Protein AF-A0A7S3E5G4-F1 (afdb_monomer)

Secondary structure (DSSP, 8-state):
-EEGGGSPBT-EEESPEEEE-SS-EEEE-TT-EEEE-TTS-EEEE-HHHHHHT------S----HHHHHHHHHHHHHHHHHHHHHHHHH---HHHHTS-----EEEETTS-EEEE-TTS-GGGGTHHHHHHHHHHHHHHHHT----TT--EEE--GGGT-SSTT--EEEEEEEETTEEEEEE-

Foldseek 3Di:
DAALVPDDAPDKDADQDWYDDPPDIDGQHHPKIWHQHPVGDIDIGCVRVVVVVPPPPPDDPPDDVVVVVVVLVVQQVVQQVVLVVQLVPDPDCCCNPVVAAWKFWAWPVLHTRYTHPSHDPVCNQLRSLLVQLVVVVCVVVVHDDDAPDWDWDQDVVSRHVHNVHIDIKHFDDDPNDGGTIID

Solvent-accessible surface area (backbone atoms only — not comparable to full-atom values): 10319 Å² total; per-residue (Å²): 116,43,56,57,90,77,55,66,65,78,40,83,42,74,34,63,38,41,36,38,51,101,87,52,72,48,79,41,55,70,72,20,36,35,31,36,41,91,87,75,50,75,50,71,47,53,66,54,62,60,54,73,72,60,66,89,68,93,80,70,87,81,76,54,68,64,60,51,51,51,54,51,51,52,47,36,49,52,14,37,51,51,30,54,52,51,33,72,71,41,86,47,59,55,39,47,72,69,26,69,46,60,25,30,35,27,38,63,89,39,49,76,74,26,56,14,86,61,30,35,80,80,34,75,61,26,57,40,24,38,51,51,27,52,50,53,56,30,58,77,70,73,53,77,93,53,86,83,49,75,44,78,48,30,50,44,94,36,28,24,86,37,71,88,48,72,46,58,39,30,59,37,67,55,97,91,38,76,60,22,34,42,57

Radius of gyration: 23.43 Å; Cα contacts (8 Å, |Δi|>4): 296; chains: 1; bounding box: 59×50×51 Å

pLDDT: mean 89.65, std 11.9, range [39.97, 98.0]

Nearest PDB structures (foldseek):
  5m45-assembly2_G  TM=8.630E-01  e=6.864E-06  Xanthobacter autotrophicus Py2
  6yra-assembly2_D  TM=8.526E-01  e=1.935E-04  Pseudomonas jessenii
  5svb-assembly1_D  TM=8.855E-01  e=4.526E-04  Xanthobacter autotrophicus Py2
  5l9w-assembly2_B  TM=8.182E-01  e=4.871E-01  Aromatoleum aromaticum EbN1
  3eht-assembly1_A  TM=4.930E-01  e=2.361E+00  Escherichia coli K-12

InterPro domains:
  IPR003692 Hydantoinase B/oxoprolinase [PF02538] (64-182)
  IPR045079 Oxoprolinase-like [PTHR11365] (1-181)

Organism: NCBI:txid464258

Sequence (183 aa):
VYDRWSLPVDQNLEGPAIICQKDTTTLVPPGCTFRNFANGCIEIDTTALCEEDRSDTASADTFDPVTAAVIRGELENIAIEMGYKLERMAYSSIIRESRDFGTALVSANGDQLAESKQSTPLQSGPIPGYIRGIRKIMEERGEIFEEGDVIMHNDPYGGASHGPDIGFIVPVFYEGNLVGFSG

Structure (mmCIF, N/CA/C/O backbone):
data_AF-A0A7S3E5G4-F1
#
_entry.id   AF-A0A7S3E5G4-F1
#
loop_
_atom_site.group_PDB
_atom_site.id
_atom_site.type_symbol
_atom_site.label_atom_id
_atom_site.label_alt_id
_atom_site.label_comp_id
_atom_site.label_asym_id
_atom_site.label_entity_id
_atom_site.label_seq_id
_atom_site.pdbx_PDB_ins_code
_atom_site.Cartn_x
_atom_site.Cartn_y
_atom_site.Cartn_z
_atom_site.occupancy
_atom_site.B_iso_or_equiv
_atom_site.auth_seq_id
_atom_site.auth_comp_id
_atom_site.auth_asym_id
_atom_site.auth_atom_id
_atom_site.pdbx_PDB_model_num
ATOM 1 N 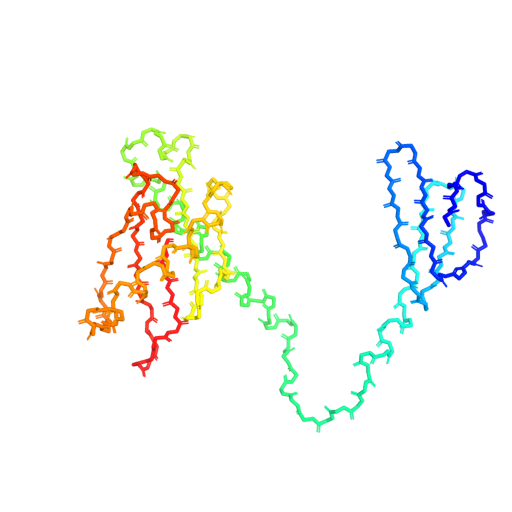N . VAL A 1 1 ? 36.077 -8.204 -12.748 1.00 85.12 1 VAL A N 1
ATOM 2 C CA . VAL A 1 1 ? 35.818 -6.754 -12.588 1.00 85.12 1 VAL A CA 1
ATOM 3 C C . VAL A 1 1 ? 36.637 -6.042 -13.644 1.00 85.12 1 VAL A C 1
ATOM 5 O O . VAL A 1 1 ? 37.834 -6.290 -13.704 1.00 85.12 1 VAL A O 1
ATOM 8 N N . TYR A 1 2 ? 35.999 -5.250 -14.494 1.00 88.19 2 TYR A N 1
ATOM 9 C CA . TYR A 1 2 ? 36.608 -4.564 -15.628 1.00 88.19 2 TYR A CA 1
ATOM 10 C C . TYR A 1 2 ? 36.463 -3.055 -15.445 1.00 88.19 2 TYR A C 1
ATOM 12 O O . TYR A 1 2 ? 35.401 -2.589 -15.034 1.00 88.19 2 TYR A O 1
ATOM 20 N N . ASP A 1 3 ? 37.511 -2.297 -15.768 1.00 89.44 3 ASP A N 1
ATOM 21 C CA . ASP A 1 3 ? 37.368 -0.860 -15.997 1.00 89.44 3 ASP A CA 1
ATOM 22 C C . ASP A 1 3 ? 36.804 -0.649 -17.399 1.00 89.44 3 ASP A C 1
ATOM 24 O O . ASP A 1 3 ? 37.359 -1.165 -18.377 1.00 89.44 3 ASP A O 1
ATOM 28 N N . ARG A 1 4 ? 35.712 0.108 -17.503 1.00 85.00 4 ARG A N 1
ATOM 29 C CA . ARG A 1 4 ? 34.996 0.325 -18.761 1.00 85.00 4 ARG A CA 1
ATOM 30 C C . ARG A 1 4 ? 35.915 0.778 -19.899 1.00 85.00 4 ARG A C 1
ATOM 32 O O . ARG A 1 4 ? 35.746 0.333 -21.030 1.00 85.00 4 ARG A O 1
ATOM 39 N N . TRP A 1 5 ? 36.887 1.638 -19.604 1.00 86.06 5 TRP A N 1
ATOM 40 C CA . TRP A 1 5 ? 37.774 2.240 -20.604 1.00 86.06 5 TRP A CA 1
ATOM 41 C C . TRP A 1 5 ? 38.863 1.296 -21.118 1.00 86.06 5 TRP A C 1
ATOM 43 O O . TRP A 1 5 ? 39.515 1.600 -22.113 1.00 86.06 5 TRP A O 1
ATOM 53 N N . SER A 1 6 ? 39.041 0.146 -20.467 1.00 88.50 6 SER A N 1
ATOM 54 C CA . SER A 1 6 ? 39.964 -0.908 -20.899 1.00 88.50 6 SER A CA 1
ATOM 55 C C . SER A 1 6 ? 39.295 -2.007 -21.730 1.00 88.50 6 SER A C 1
ATOM 57 O O . SER A 1 6 ? 39.984 -2.896 -22.230 1.00 88.50 6 SER A O 1
ATOM 59 N N 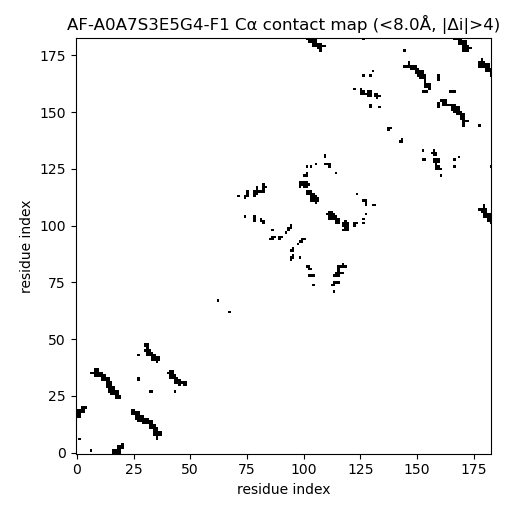. LEU A 1 7 ? 37.965 -1.961 -21.891 1.00 89.56 7 LEU A N 1
ATOM 60 C CA . LEU A 1 7 ? 37.229 -2.958 -22.661 1.00 89.56 7 LEU A CA 1
ATOM 61 C C . LEU A 1 7 ? 37.401 -2.736 -24.170 1.00 89.56 7 LEU A C 1
ATOM 63 O O . LEU A 1 7 ? 37.285 -1.597 -24.636 1.00 89.56 7 LEU A O 1
ATOM 67 N N . PRO A 1 8 ? 37.606 -3.809 -24.955 1.00 90.31 8 PRO A N 1
ATOM 68 C CA . PRO A 1 8 ? 37.607 -3.709 -26.404 1.00 90.31 8 PRO A CA 1
ATOM 69 C C . PRO A 1 8 ? 36.247 -3.218 -26.908 1.00 90.31 8 PRO A C 1
ATOM 71 O O . PRO A 1 8 ? 35.192 -3.573 -26.381 1.00 90.31 8 PRO A O 1
ATOM 74 N N . VAL A 1 9 ? 36.292 -2.377 -27.934 1.00 92.31 9 VAL A N 1
ATOM 75 C CA . VAL A 1 9 ? 35.108 -1.790 -28.561 1.00 92.31 9 VAL A CA 1
ATOM 76 C C . VAL A 1 9 ? 34.590 -2.718 -29.660 1.00 92.31 9 VAL A C 1
ATOM 78 O O . VAL A 1 9 ? 35.381 -3.330 -30.377 1.00 92.31 9 VAL A O 1
ATOM 81 N N . ASP A 1 10 ? 33.266 -2.818 -29.771 1.00 88.88 10 ASP A N 1
ATOM 82 C CA . ASP A 1 10 ? 32.520 -3.599 -30.764 1.00 88.88 10 ASP A CA 1
ATOM 83 C C . ASP A 1 10 ? 32.820 -5.110 -30.751 1.00 88.88 10 ASP A C 1
ATOM 85 O O . ASP A 1 10 ? 32.584 -5.816 -31.732 1.00 88.88 10 ASP A O 1
ATOM 89 N N . GLN A 1 11 ? 33.296 -5.625 -29.614 1.00 89.75 11 GLN A N 1
ATOM 90 C CA . GLN A 1 11 ? 33.490 -7.054 -29.372 1.00 89.75 11 GLN A CA 1
ATOM 91 C C . GLN A 1 11 ? 32.451 -7.584 -28.385 1.00 89.75 11 GLN A C 1
ATOM 93 O O . GLN A 1 11 ? 32.167 -6.939 -27.375 1.00 89.75 11 GLN A O 1
ATOM 98 N N . ASN A 1 12 ? 31.920 -8.774 -28.672 1.00 90.19 12 ASN A N 1
ATOM 99 C CA . ASN A 1 12 ? 31.091 -9.512 -27.724 1.00 90.19 12 ASN A CA 1
ATOM 100 C C . ASN A 1 12 ? 31.984 -10.196 -26.689 1.00 90.19 12 ASN A C 1
ATOM 102 O O . ASN A 1 12 ? 32.919 -10.917 -27.040 1.00 90.19 12 ASN A O 1
ATOM 106 N N . LEU A 1 13 ? 31.672 -9.967 -25.420 1.00 90.75 13 LEU A N 1
ATOM 107 C CA . LEU A 1 13 ? 32.354 -10.526 -24.262 1.00 90.75 13 LEU A CA 1
ATOM 108 C C . LEU A 1 13 ? 31.355 -11.323 -23.422 1.00 90.75 13 LEU A C 1
ATOM 110 O O . LEU A 1 13 ? 30.183 -10.962 -23.332 1.00 90.75 13 LEU A O 1
ATOM 114 N N . GLU A 1 14 ? 31.816 -12.400 -22.797 1.00 91.69 14 GLU A N 1
ATOM 115 C CA . GLU A 1 14 ? 30.975 -13.245 -21.948 1.00 91.69 14 GLU A CA 1
ATOM 116 C C . GLU A 1 14 ? 30.951 -12.735 -20.501 1.00 91.69 14 GLU A C 1
ATOM 118 O O . GLU A 1 14 ? 31.970 -12.309 -19.947 1.00 91.69 14 GLU A O 1
ATOM 123 N N . GLY A 1 15 ? 29.770 -12.777 -19.883 1.00 88.62 15 GLY A N 1
ATOM 124 C CA . GLY A 1 15 ? 29.612 -12.667 -18.439 1.00 88.62 15 GLY A CA 1
ATOM 125 C C . GLY A 1 15 ? 30.063 -13.950 -17.720 1.00 88.62 15 GLY A C 1
ATOM 126 O O . GLY A 1 15 ? 30.259 -14.987 -18.350 1.00 88.62 15 GLY A O 1
ATOM 127 N N . PRO A 1 16 ? 30.204 -13.932 -16.385 1.00 91.69 16 PRO A N 1
ATOM 128 C CA . PRO A 1 16 ? 29.854 -12.837 -15.490 1.00 91.69 16 PRO A CA 1
ATOM 129 C C . PRO A 1 16 ? 30.903 -11.720 -15.462 1.00 91.69 16 PRO A C 1
ATOM 131 O O . PRO A 1 16 ? 32.105 -11.964 -15.346 1.00 91.69 16 PRO A O 1
ATOM 134 N N . ALA A 1 17 ? 30.444 -10.470 -15.483 1.00 91.69 17 ALA A N 1
ATOM 135 C CA . ALA A 1 17 ? 31.318 -9.303 -15.442 1.00 91.69 17 ALA A CA 1
ATOM 136 C C . ALA A 1 17 ? 30.743 -8.196 -14.553 1.00 91.69 17 ALA A C 1
ATOM 138 O O . ALA A 1 17 ? 29.556 -7.906 -14.573 1.00 91.69 17 ALA A O 1
ATOM 139 N N . ILE A 1 18 ? 31.611 -7.537 -13.787 1.00 92.81 18 ILE A N 1
ATOM 140 C CA . ILE A 1 18 ? 31.300 -6.266 -13.122 1.00 92.81 18 ILE A CA 1
ATOM 141 C C . ILE A 1 18 ? 32.085 -5.203 -13.873 1.00 92.81 18 ILE A C 1
ATOM 143 O O . ILE A 1 18 ? 33.315 -5.270 -13.877 1.00 92.81 18 ILE A O 1
ATOM 147 N N . ILE A 1 19 ? 31.395 -4.276 -14.524 1.00 93.12 19 ILE A N 1
ATOM 148 C CA . ILE A 1 19 ? 31.982 -3.211 -15.334 1.00 93.12 19 ILE A CA 1
ATOM 149 C C . ILE A 1 19 ? 31.852 -1.913 -14.550 1.00 93.12 19 ILE A C 1
ATOM 151 O O . ILE A 1 19 ? 30.750 -1.403 -14.354 1.00 93.12 19 ILE A O 1
ATOM 155 N N . CYS A 1 20 ? 32.977 -1.382 -14.093 1.00 91.50 20 CYS A N 1
ATOM 156 C CA . CYS A 1 20 ? 33.015 -0.147 -13.329 1.00 91.50 20 CYS A CA 1
ATOM 157 C C . CYS A 1 20 ? 33.353 1.029 -14.247 1.00 91.50 20 CYS A C 1
ATOM 159 O O . CYS A 1 20 ? 34.246 0.944 -15.090 1.00 91.50 20 CYS A O 1
ATOM 161 N N . GLN A 1 21 ? 32.663 2.144 -14.044 1.00 88.00 21 GLN A N 1
ATOM 162 C CA . GLN A 1 21 ? 33.047 3.462 -14.536 1.00 88.00 21 GLN A CA 1
ATOM 163 C C . GLN A 1 21 ? 32.925 4.477 -13.395 1.00 88.00 21 GLN A C 1
ATOM 165 O O . GLN A 1 21 ? 32.457 4.156 -12.304 1.00 88.00 21 GLN A O 1
ATOM 170 N N . LYS A 1 22 ? 33.407 5.700 -13.618 1.00 84.56 22 LYS A N 1
ATOM 171 C CA . LYS A 1 22 ? 33.571 6.706 -12.558 1.00 84.56 22 LYS A CA 1
ATOM 172 C C . LYS A 1 22 ? 32.269 7.025 -11.803 1.00 84.56 22 LYS A C 1
ATOM 174 O O . LYS A 1 22 ? 32.331 7.394 -10.635 1.00 84.56 22 LYS A O 1
ATOM 179 N N . ASP A 1 23 ? 31.127 6.905 -12.466 1.00 87.44 23 ASP A N 1
ATOM 180 C CA . ASP A 1 23 ? 29.800 7.313 -12.000 1.00 87.44 23 ASP A CA 1
ATOM 181 C C . ASP A 1 23 ? 28.772 6.172 -11.929 1.00 87.44 23 ASP A C 1
ATOM 183 O O . ASP A 1 23 ? 27.676 6.376 -11.412 1.00 87.44 23 ASP A O 1
ATOM 187 N N . THR A 1 24 ? 29.093 4.966 -12.405 1.00 85.56 24 THR A N 1
ATOM 188 C CA . THR A 1 24 ? 28.175 3.823 -12.329 1.00 85.56 24 THR A CA 1
ATOM 189 C C . THR A 1 24 ? 28.904 2.482 -12.406 1.00 85.56 24 THR A C 1
ATOM 191 O O . THR A 1 24 ? 30.062 2.389 -12.812 1.00 85.56 24 THR A O 1
ATOM 194 N N . THR A 1 25 ? 28.226 1.422 -11.980 1.00 90.31 25 THR A N 1
ATOM 195 C CA . THR A 1 25 ? 28.702 0.041 -12.052 1.00 90.31 25 THR A CA 1
ATOM 196 C C . THR A 1 25 ? 27.620 -0.813 -12.696 1.00 90.31 25 THR A C 1
ATOM 198 O O . THR A 1 25 ? 26.486 -0.838 -12.227 1.00 90.31 25 THR A O 1
ATOM 201 N N . THR A 1 26 ? 27.972 -1.518 -13.765 1.00 90.25 26 THR A N 1
ATOM 202 C CA . THR A 1 26 ? 27.067 -2.404 -14.501 1.00 90.25 26 THR A CA 1
ATOM 203 C C . THR A 1 26 ? 27.433 -3.854 -14.211 1.00 90.25 26 THR A C 1
ATOM 205 O O . THR A 1 26 ? 28.584 -4.255 -14.387 1.00 90.25 26 THR A O 1
ATOM 208 N N . LEU A 1 27 ? 26.458 -4.643 -13.763 1.00 91.19 27 LEU A N 1
ATOM 209 C CA . LEU A 1 27 ? 26.605 -6.079 -13.548 1.00 91.19 27 LEU A CA 1
ATOM 210 C C . LEU A 1 27 ? 26.078 -6.834 -14.773 1.00 91.19 27 LEU A C 1
ATOM 212 O O . LEU A 1 27 ? 24.934 -6.640 -15.171 1.00 91.19 27 LEU A O 1
ATOM 216 N N . VAL A 1 28 ? 26.905 -7.713 -15.329 1.00 91.31 28 VAL A N 1
ATOM 217 C CA . VAL A 1 28 ? 26.533 -8.692 -16.351 1.00 91.31 28 VAL A CA 1
ATOM 218 C C . VAL A 1 28 ? 26.459 -10.061 -15.670 1.00 91.31 28 VAL A C 1
ATOM 220 O O . VAL A 1 28 ? 27.495 -10.545 -15.196 1.00 91.31 28 VAL A O 1
ATOM 223 N N . PRO A 1 29 ? 25.268 -10.675 -15.573 1.00 87.38 29 PRO A N 1
ATOM 224 C CA . PRO A 1 29 ? 25.097 -11.995 -14.970 1.00 87.38 29 PRO A CA 1
ATOM 225 C C . PRO A 1 29 ? 25.863 -13.105 -15.718 1.00 87.38 29 PRO A C 1
ATOM 227 O O . PRO A 1 29 ? 26.212 -12.931 -16.890 1.00 87.38 29 PRO A O 1
ATOM 230 N N . PRO A 1 30 ? 26.125 -14.261 -15.076 1.00 86.50 30 PRO A N 1
ATOM 231 C CA . PRO A 1 30 ? 26.585 -15.460 -15.776 1.00 86.50 30 PRO A CA 1
ATOM 232 C C . PRO A 1 30 ? 25.633 -15.837 -16.921 1.00 86.50 30 PRO A C 1
ATOM 234 O O . PRO A 1 30 ? 24.429 -15.624 -16.815 1.00 86.50 30 PRO A O 1
ATOM 237 N N . GLY A 1 31 ? 26.169 -16.370 -18.020 1.00 85.81 31 GLY A N 1
ATOM 238 C CA . GLY A 1 31 ? 25.377 -16.784 -19.187 1.00 85.81 31 GLY A CA 1
ATOM 239 C C . GLY A 1 31 ? 24.967 -15.647 -20.133 1.00 85.81 31 GLY A C 1
ATOM 240 O O . GLY A 1 31 ? 24.643 -15.911 -21.283 1.00 85.81 31 GLY A O 1
ATOM 241 N N . CYS A 1 32 ? 25.038 -14.383 -19.708 1.00 90.19 32 CYS A N 1
ATOM 242 C CA . CYS A 1 32 ? 24.813 -13.236 -20.592 1.00 90.19 32 CYS A CA 1
ATOM 243 C C . CYS A 1 32 ? 26.068 -12.890 -21.399 1.00 90.19 32 CYS A C 1
ATOM 245 O O . CYS A 1 32 ? 27.191 -13.118 -20.945 1.00 90.19 32 CYS A O 1
ATOM 247 N N . THR A 1 33 ? 25.887 -12.240 -22.549 1.00 92.69 33 THR A N 1
ATOM 248 C CA . THR A 1 33 ? 26.992 -11.578 -23.261 1.00 92.69 33 THR A CA 1
ATOM 249 C C . THR A 1 33 ? 26.811 -10.068 -23.236 1.00 92.69 33 THR A C 1
ATOM 251 O O . THR A 1 33 ? 25.714 -9.563 -23.005 1.00 92.69 33 THR A O 1
ATOM 254 N N . PHE A 1 34 ? 27.891 -9.318 -23.413 1.00 92.94 34 PHE A N 1
ATOM 255 C CA . PHE A 1 34 ? 27.844 -7.863 -23.442 1.00 92.94 34 PHE A CA 1
ATOM 256 C C . PHE A 1 34 ? 28.798 -7.291 -24.484 1.00 92.94 34 PHE A C 1
ATOM 258 O O . PHE A 1 34 ? 29.839 -7.877 -24.788 1.00 92.94 34 PHE A O 1
ATOM 265 N N . ARG A 1 35 ? 28.453 -6.116 -25.009 1.00 93.94 35 ARG A N 1
AT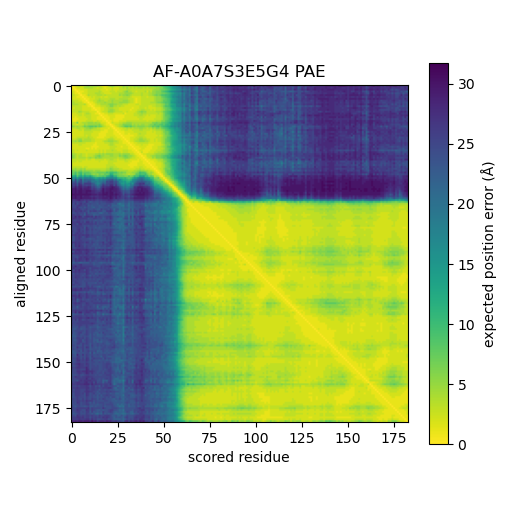OM 266 C CA . ARG A 1 35 ? 29.238 -5.388 -26.007 1.00 93.94 35 ARG A CA 1
ATOM 267 C C . ARG A 1 35 ? 29.390 -3.930 -25.612 1.00 93.94 35 ARG A C 1
ATOM 269 O O . ARG A 1 35 ? 28.406 -3.239 -25.352 1.00 93.94 35 ARG A O 1
ATOM 276 N N . ASN A 1 36 ? 30.634 -3.460 -25.583 1.00 92.12 36 ASN A N 1
ATOM 277 C CA . ASN A 1 36 ? 30.958 -2.051 -25.382 1.00 92.12 36 ASN A CA 1
ATOM 278 C C . ASN A 1 36 ? 31.060 -1.349 -26.740 1.00 92.12 36 ASN A C 1
ATOM 280 O O . ASN A 1 36 ? 31.806 -1.800 -27.604 1.00 92.12 36 ASN A O 1
ATOM 284 N N . PHE A 1 37 ? 30.359 -0.236 -26.916 1.00 89.88 37 PHE A N 1
ATOM 285 C CA . PHE A 1 37 ? 30.368 0.531 -28.161 1.00 89.88 37 PHE A CA 1
ATOM 286 C C . PHE A 1 37 ? 31.188 1.816 -28.047 1.00 89.88 37 PHE A C 1
ATOM 288 O O . PHE A 1 37 ? 31.266 2.439 -26.985 1.00 89.88 37 PHE A O 1
ATOM 295 N N . ALA A 1 38 ? 31.721 2.281 -29.181 1.00 85.88 38 ALA A N 1
ATOM 296 C CA . ALA A 1 38 ? 32.495 3.525 -29.273 1.00 85.88 38 ALA A CA 1
ATOM 297 C C . ALA A 1 38 ? 31.705 4.771 -28.828 1.00 85.88 38 ALA A C 1
ATOM 299 O O . ALA A 1 38 ? 32.288 5.759 -28.388 1.00 85.88 38 ALA A O 1
ATOM 300 N N . ASN A 1 39 ? 30.376 4.727 -28.944 1.00 86.56 39 ASN A N 1
ATOM 301 C CA . ASN A 1 39 ? 29.469 5.812 -28.569 1.00 86.56 39 ASN A CA 1
ATOM 302 C C . ASN A 1 39 ? 29.206 5.902 -27.053 1.00 86.56 39 ASN A C 1
ATOM 304 O O . ASN A 1 39 ? 28.433 6.757 -26.625 1.00 86.56 39 ASN A O 1
ATOM 308 N N . GLY A 1 40 ? 29.811 5.031 -26.241 1.00 80.38 40 GLY A N 1
ATOM 309 C CA . GLY A 1 40 ? 29.581 5.020 -24.801 1.00 80.38 40 GLY A CA 1
ATOM 310 C C . GLY A 1 40 ? 28.295 4.302 -24.382 1.00 80.38 40 GLY A C 1
ATOM 311 O O . GLY A 1 40 ? 27.839 4.493 -23.252 1.00 80.38 40 GLY A O 1
ATOM 312 N N . CYS A 1 41 ? 27.743 3.417 -25.214 1.00 87.88 41 CYS A N 1
ATOM 313 C CA . CYS A 1 41 ? 26.717 2.451 -24.814 1.00 87.88 41 CYS A CA 1
ATOM 314 C C . CYS A 1 41 ? 27.339 1.095 -24.437 1.00 87.88 41 CYS A C 1
ATOM 316 O O . CYS A 1 41 ? 28.388 0.712 -24.954 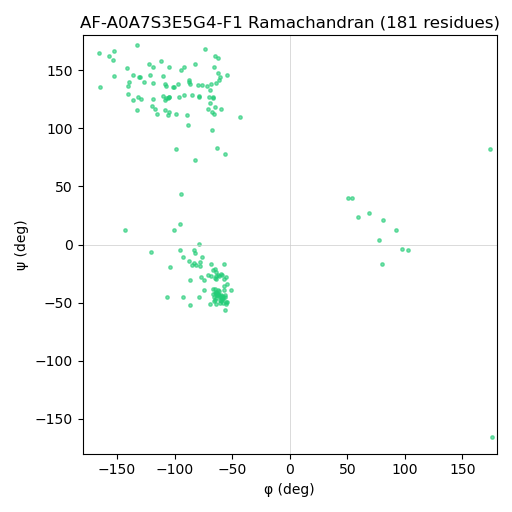1.00 87.88 41 CYS A O 1
ATOM 318 N N . ILE A 1 42 ? 26.682 0.373 -23.529 1.00 89.94 42 ILE A N 1
ATOM 319 C CA . ILE A 1 42 ? 26.906 -1.059 -23.302 1.00 89.94 42 ILE A CA 1
ATOM 320 C C . ILE A 1 42 ? 25.579 -1.746 -23.609 1.00 89.94 42 ILE A C 1
ATOM 322 O O . ILE A 1 42 ? 24.553 -1.364 -23.052 1.00 89.94 42 ILE A O 1
ATOM 326 N N . GLU A 1 43 ? 25.604 -2.727 -24.499 1.00 92.06 43 GLU A N 1
ATOM 327 C CA . GLU A 1 43 ? 24.476 -3.623 -24.757 1.00 92.06 43 GLU A CA 1
ATOM 328 C C . GLU A 1 43 ? 24.738 -4.940 -24.041 1.00 92.06 43 GLU A C 1
ATOM 330 O O . GLU A 1 43 ? 25.863 -5.440 -24.061 1.00 92.06 43 GLU A O 1
ATOM 335 N N . ILE A 1 44 ? 23.716 -5.468 -23.378 1.00 92.50 44 ILE A N 1
ATOM 336 C CA . ILE A 1 44 ? 23.773 -6.741 -22.667 1.00 92.50 44 ILE A CA 1
ATOM 337 C C . ILE A 1 44 ? 22.723 -7.639 -23.303 1.00 92.50 44 ILE A C 1
ATOM 339 O O . ILE A 1 44 ? 21.539 -7.307 -23.293 1.00 92.50 44 ILE A O 1
ATOM 343 N N . ASP A 1 45 ? 23.168 -8.758 -23.856 1.00 89.06 45 ASP A N 1
ATOM 344 C CA . ASP A 1 45 ? 22.303 -9.808 -24.364 1.00 89.06 45 ASP A CA 1
ATOM 345 C C . ASP A 1 45 ? 22.006 -10.794 -23.230 1.00 89.06 45 ASP A C 1
ATOM 347 O O . ASP A 1 45 ? 22.887 -11.516 -22.749 1.00 89.06 45 ASP A O 1
ATOM 351 N N . THR A 1 46 ? 20.749 -10.787 -22.793 1.00 86.44 46 THR A N 1
ATOM 352 C CA . THR A 1 46 ? 20.229 -11.637 -21.720 1.00 86.44 46 THR A CA 1
ATOM 353 C C . THR A 1 46 ? 19.455 -12.842 -22.249 1.00 86.44 46 THR A C 1
ATOM 355 O O . THR A 1 46 ? 18.766 -13.496 -21.470 1.00 86.44 46 THR A O 1
ATOM 358 N N . THR A 1 47 ? 19.529 -13.153 -23.547 1.00 81.50 47 THR A N 1
ATOM 359 C CA . THR A 1 47 ? 18.711 -14.213 -24.168 1.00 81.50 47 THR A CA 1
ATOM 360 C C . THR A 1 47 ? 18.919 -15.574 -23.498 1.00 81.50 47 THR A C 1
ATOM 362 O O . THR A 1 47 ? 17.954 -16.303 -23.300 1.00 81.50 47 THR A O 1
ATOM 365 N N . ALA A 1 48 ? 20.139 -15.879 -23.045 1.00 73.12 48 ALA A N 1
ATOM 366 C CA . ALA A 1 48 ? 20.439 -17.113 -22.316 1.00 73.12 48 ALA A CA 1
ATOM 367 C C . ALA A 1 48 ? 19.736 -17.217 -20.946 1.00 73.12 48 ALA A C 1
ATOM 369 O O . ALA A 1 48 ? 19.404 -18.317 -20.517 1.00 73.12 48 ALA A O 1
ATOM 370 N N . LEU A 1 49 ? 19.445 -16.091 -20.276 1.00 69.56 49 LEU A N 1
ATOM 371 C CA . LEU A 1 49 ? 18.637 -16.099 -19.046 1.00 69.56 49 LEU A CA 1
ATOM 372 C C . LEU A 1 49 ? 17.165 -16.408 -19.337 1.00 69.56 49 LEU A C 1
ATOM 374 O O . LEU A 1 49 ? 16.466 -16.943 -18.486 1.00 69.56 49 LEU A O 1
ATOM 378 N N . CYS A 1 50 ? 16.694 -16.098 -20.546 1.00 62.19 50 CYS A N 1
ATOM 379 C CA . CYS A 1 50 ? 15.332 -16.412 -20.968 1.00 62.19 50 CYS A CA 1
ATOM 380 C C . CYS A 1 50 ? 15.152 -17.892 -21.353 1.00 62.19 50 CYS A C 1
ATOM 382 O O . CYS A 1 50 ? 14.014 -18.341 -21.488 1.00 62.19 50 CYS A O 1
ATOM 384 N N . GLU A 1 51 ? 16.239 -18.642 -21.566 1.00 55.81 51 GLU A N 1
ATOM 385 C CA . GLU A 1 51 ? 16.187 -20.071 -21.905 1.00 55.81 51 GLU A CA 1
ATOM 386 C C . GLU A 1 51 ? 16.136 -20.971 -20.661 1.00 55.81 51 GLU A C 1
ATOM 388 O O . GLU A 1 51 ? 15.466 -22.002 -20.704 1.00 55.81 51 GLU A O 1
ATOM 393 N N . GLU A 1 52 ? 16.738 -20.570 -19.533 1.00 52.28 52 GLU A N 1
ATOM 394 C CA . GLU A 1 52 ? 16.638 -21.322 -18.265 1.00 52.28 52 GLU A CA 1
ATOM 395 C C . GLU A 1 52 ? 15.221 -21.287 -17.656 1.00 52.28 52 GLU A C 1
ATOM 397 O O . GLU A 1 52 ? 14.810 -22.258 -17.022 1.00 52.28 52 GLU A O 1
ATOM 402 N N . ASP A 1 53 ? 14.432 -20.241 -17.930 1.00 47.62 53 ASP A N 1
ATOM 403 C CA . ASP A 1 53 ? 13.018 -20.141 -17.520 1.00 47.62 53 ASP A CA 1
ATOM 404 C C . ASP A 1 53 ? 12.045 -20.863 -18.476 1.00 47.62 53 ASP A C 1
ATOM 406 O O . ASP A 1 53 ? 10.849 -20.970 -18.200 1.00 47.62 53 ASP A O 1
ATOM 410 N N . ARG A 1 54 ? 12.531 -21.409 -19.601 1.00 47.00 54 ARG A N 1
ATOM 411 C CA . ARG A 1 54 ? 11.734 -22.233 -20.529 1.00 47.00 54 ARG A CA 1
ATOM 412 C C . ARG A 1 54 ? 11.868 -23.725 -20.236 1.00 47.00 54 ARG A C 1
ATOM 414 O O . ARG A 1 54 ? 11.960 -24.544 -21.151 1.00 47.00 54 ARG A O 1
ATOM 421 N N . SER A 1 55 ? 11.817 -24.112 -18.962 1.00 42.47 55 SER A N 1
ATOM 422 C CA . SER A 1 55 ? 11.389 -25.476 -18.660 1.00 42.47 55 SER A CA 1
ATOM 423 C C . SER A 1 55 ? 9.922 -25.5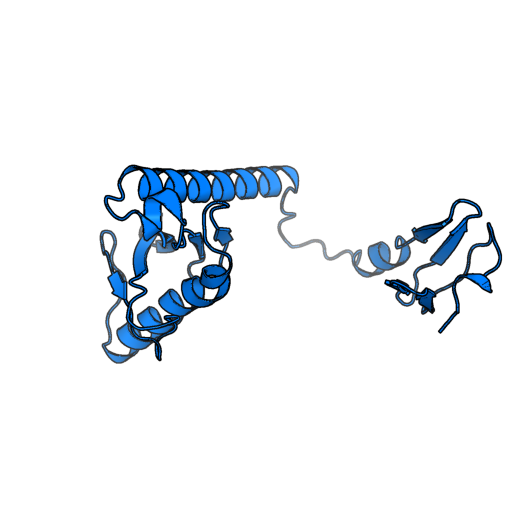96 -19.072 1.00 42.47 55 SER A C 1
ATOM 425 O O . SER A 1 55 ? 9.059 -24.962 -18.469 1.00 42.47 55 SER A O 1
ATOM 427 N N . ASP A 1 56 ? 9.659 -26.387 -20.109 1.00 45.16 56 ASP A N 1
ATOM 428 C CA . ASP A 1 56 ? 8.337 -26.861 -20.518 1.00 45.16 56 ASP A CA 1
ATOM 429 C C . ASP A 1 56 ? 7.635 -27.598 -19.358 1.00 45.16 56 ASP A C 1
ATOM 431 O O . ASP A 1 56 ? 7.565 -28.828 -19.306 1.00 45.16 56 ASP A O 1
ATOM 435 N N . THR A 1 57 ? 7.085 -26.849 -18.406 1.00 39.97 57 THR A N 1
ATOM 436 C CA . THR A 1 57 ? 6.055 -27.309 -17.477 1.00 39.97 57 THR A CA 1
ATOM 437 C C . THR A 1 57 ? 4.713 -26.827 -18.004 1.00 39.97 57 THR A C 1
ATOM 439 O O . THR A 1 57 ? 4.144 -25.819 -17.593 1.00 39.97 57 THR A O 1
ATOM 442 N N . ALA A 1 58 ? 4.180 -27.586 -18.956 1.00 47.91 58 ALA A N 1
ATOM 443 C CA . ALA A 1 58 ? 2.781 -27.508 -19.335 1.00 47.91 58 ALA A CA 1
ATOM 444 C C . ALA A 1 58 ? 1.890 -27.924 -18.146 1.00 47.91 58 ALA A C 1
ATOM 446 O O . ALA A 1 58 ? 1.497 -29.083 -18.058 1.00 47.91 58 ALA A O 1
ATOM 447 N N . SER A 1 59 ? 1.609 -26.986 -17.231 1.00 48.34 59 SER A N 1
ATOM 448 C CA . SER A 1 59 ? 0.389 -26.886 -16.407 1.00 48.34 59 SER A CA 1
ATOM 449 C C . SER A 1 59 ? 0.501 -25.748 -15.373 1.00 48.34 59 SER A C 1
ATOM 451 O O . SER A 1 59 ? 0.805 -25.999 -14.208 1.00 48.34 59 SER A O 1
ATOM 453 N N . ALA A 1 60 ? 0.240 -24.505 -15.779 1.00 49.34 60 ALA A N 1
ATOM 454 C CA . ALA A 1 60 ? -0.198 -23.407 -14.907 1.00 49.34 60 ALA A CA 1
ATOM 455 C C . ALA A 1 60 ? -0.749 -22.287 -15.802 1.00 49.34 60 ALA A C 1
ATOM 457 O O . ALA A 1 60 ? -0.150 -21.999 -16.836 1.00 49.34 60 ALA A O 1
ATOM 458 N N . ASP A 1 61 ? -1.896 -21.708 -15.445 1.00 56.44 61 ASP A N 1
ATOM 459 C CA . ASP A 1 61 ? -2.570 -20.637 -16.185 1.00 56.44 61 ASP A CA 1
ATOM 460 C C . ASP A 1 61 ? -1.587 -19.561 -16.668 1.00 56.44 61 ASP A C 1
ATOM 462 O O . ASP A 1 61 ? -1.034 -18.788 -15.883 1.00 56.44 61 ASP A O 1
ATOM 466 N N . THR A 1 62 ? -1.356 -19.508 -17.979 1.00 57.38 62 THR A N 1
ATOM 467 C CA . THR A 1 62 ? -0.539 -18.470 -18.604 1.00 57.38 62 THR A CA 1
ATOM 468 C C . THR A 1 62 ? -1.279 -17.146 -18.479 1.00 57.38 62 THR A C 1
ATOM 470 O O . THR A 1 62 ? -2.209 -16.869 -19.237 1.00 57.38 62 THR A O 1
ATOM 473 N N . PHE A 1 63 ? -0.891 -16.352 -17.487 1.00 69.25 63 PHE A N 1
ATOM 474 C CA . PHE A 1 63 ? -1.430 -15.024 -17.234 1.00 69.25 63 PHE A CA 1
ATOM 475 C C . PHE A 1 63 ? -1.181 -14.136 -18.465 1.00 69.25 63 PHE A C 1
ATOM 477 O O . PHE A 1 63 ? -0.032 -13.909 -18.845 1.00 69.25 63 PHE A O 1
ATOM 484 N N . ASP A 1 64 ? -2.246 -13.669 -19.125 1.00 88.81 64 ASP A N 1
ATOM 485 C CA . ASP A 1 64 ? -2.126 -12.829 -20.321 1.00 88.81 64 ASP A CA 1
ATOM 486 C C . ASP A 1 64 ? -1.465 -11.484 -19.955 1.00 88.81 64 ASP A C 1
ATOM 488 O O . ASP A 1 64 ? -2.032 -10.722 -19.162 1.00 88.81 64 ASP A O 1
ATOM 492 N N . PRO A 1 65 ? -0.284 -11.151 -20.514 1.00 89.56 65 PRO A N 1
ATOM 493 C CA . PRO A 1 65 ? 0.431 -9.925 -20.169 1.00 89.56 65 PRO A CA 1
ATOM 494 C C . PRO A 1 65 ? -0.358 -8.660 -20.521 1.00 89.56 65 PRO A C 1
ATOM 496 O O . PRO A 1 65 ? -0.175 -7.628 -19.870 1.00 89.56 65 PRO A O 1
ATOM 499 N N . VAL A 1 66 ? -1.253 -8.722 -21.515 1.00 92.31 66 VAL A N 1
ATOM 500 C CA . VAL A 1 66 ? -2.135 -7.598 -21.854 1.00 92.31 66 VAL A CA 1
ATOM 501 C C . VAL A 1 66 ? -3.158 -7.392 -20.741 1.00 92.31 66 VAL A C 1
ATOM 503 O O . VAL A 1 66 ? -3.258 -6.290 -20.202 1.00 92.31 66 VAL A O 1
ATOM 506 N N . THR A 1 67 ? -3.856 -8.452 -20.333 1.00 91.31 67 THR A N 1
ATOM 507 C CA . THR A 1 67 ? -4.791 -8.424 -19.199 1.00 91.31 67 THR A CA 1
ATOM 508 C C . THR A 1 67 ? -4.108 -7.950 -17.914 1.00 91.31 67 THR A C 1
ATOM 510 O O . THR A 1 67 ? -4.645 -7.087 -17.220 1.00 91.31 67 THR A O 1
ATOM 513 N N . ALA A 1 68 ? -2.895 -8.425 -17.622 1.00 91.38 68 ALA A N 1
ATOM 514 C CA . ALA A 1 68 ? -2.121 -7.980 -16.463 1.00 91.38 68 ALA A CA 1
ATOM 515 C C . ALA A 1 68 ? -1.835 -6.472 -16.495 1.00 91.38 68 ALA A C 1
ATOM 517 O O . ALA A 1 68 ? -1.971 -5.782 -15.484 1.00 91.38 68 ALA A O 1
ATOM 518 N N . ALA A 1 69 ? -1.452 -5.945 -17.661 1.00 93.50 69 ALA A N 1
ATOM 519 C CA . ALA A 1 69 ? -1.187 -4.523 -17.832 1.00 93.50 69 ALA A CA 1
ATOM 520 C C . ALA A 1 69 ? -2.455 -3.672 -17.674 1.00 93.50 69 ALA A C 1
ATOM 522 O O . ALA A 1 69 ? -2.380 -2.600 -17.072 1.00 93.50 69 ALA A O 1
ATOM 523 N N . VAL A 1 70 ? -3.602 -4.155 -18.164 1.00 95.88 70 VAL A N 1
ATOM 524 C CA . VAL A 1 70 ? -4.904 -3.496 -17.980 1.00 95.88 70 VAL A CA 1
ATOM 525 C C . VAL A 1 70 ? -5.277 -3.463 -16.500 1.00 95.88 70 VAL A C 1
ATOM 527 O O . VAL A 1 70 ? -5.521 -2.385 -15.971 1.00 95.88 70 VAL A O 1
ATOM 530 N N . ILE A 1 71 ? -5.233 -4.605 -15.804 1.00 95.19 71 ILE A N 1
ATOM 531 C CA . ILE A 1 71 ? -5.548 -4.682 -14.367 1.00 95.19 71 ILE A CA 1
ATOM 532 C C . ILE A 1 71 ? -4.632 -3.758 -13.561 1.00 95.19 71 ILE A C 1
ATOM 534 O O . ILE A 1 71 ? -5.111 -3.006 -12.714 1.00 95.19 71 ILE A O 1
ATOM 538 N N . ARG A 1 72 ? -3.324 -3.762 -13.846 1.00 94.62 72 ARG A N 1
ATOM 539 C CA . ARG A 1 72 ? -2.375 -2.863 -13.180 1.00 94.62 72 ARG A CA 1
ATOM 540 C C . ARG A 1 72 ? -2.750 -1.395 -13.394 1.00 94.62 72 ARG A C 1
ATOM 542 O O . ARG A 1 72 ? -2.779 -0.636 -12.432 1.00 94.62 72 ARG A O 1
ATOM 549 N N . GLY A 1 73 ? -3.063 -1.009 -14.631 1.00 96.19 73 GLY A N 1
ATOM 550 C CA . GLY A 1 73 ? -3.476 0.355 -14.961 1.00 96.19 73 GLY A CA 1
ATOM 551 C C . GLY A 1 73 ? -4.756 0.783 -14.241 1.00 96.19 73 GLY A C 1
ATOM 552 O O . GLY A 1 73 ? -4.826 1.903 -13.741 1.00 96.19 73 GLY A O 1
ATOM 553 N N . GLU A 1 74 ? -5.741 -0.109 -14.128 1.00 97.00 74 GLU A N 1
ATOM 554 C CA . GLU A 1 74 ? -6.977 0.161 -13.385 1.00 97.00 74 GLU A CA 1
ATOM 555 C C . GLU A 1 74 ? -6.718 0.335 -11.880 1.00 97.00 74 GLU A C 1
ATOM 557 O O . GLU A 1 74 ? -7.187 1.306 -11.290 1.00 97.00 74 GLU A O 1
ATOM 562 N N . LEU A 1 75 ? -5.913 -0.534 -11.258 1.00 97.25 75 LEU A N 1
ATOM 563 C CA . LEU A 1 75 ? -5.548 -0.403 -9.839 1.00 97.25 75 LEU A CA 1
ATOM 564 C C . LEU A 1 75 ? -4.780 0.900 -9.560 1.00 97.25 75 LEU A C 1
ATOM 566 O O . LEU A 1 75 ? -5.072 1.596 -8.586 1.00 97.25 75 LEU A O 1
ATOM 570 N N . GLU A 1 76 ? -3.832 1.259 -10.432 1.00 97.00 76 GLU A N 1
ATOM 571 C CA . GLU A 1 76 ? -3.111 2.536 -10.364 1.00 97.00 76 GLU A CA 1
ATOM 572 C C . GLU A 1 76 ? -4.075 3.730 -10.485 1.00 97.00 76 GLU A C 1
ATOM 574 O O . GLU A 1 76 ? -3.976 4.688 -9.714 1.00 97.00 76 GLU A O 1
ATOM 579 N N . ASN A 1 77 ? -5.034 3.676 -11.414 1.00 97.56 77 ASN A N 1
ATOM 580 C CA . ASN A 1 77 ? -6.024 4.738 -11.605 1.00 97.56 77 ASN A CA 1
ATOM 581 C C . ASN A 1 77 ? -6.947 4.897 -10.392 1.00 97.56 77 ASN A C 1
ATOM 583 O O . ASN A 1 77 ? -7.206 6.032 -9.985 1.00 97.56 77 ASN A O 1
ATOM 587 N N . ILE A 1 78 ? -7.397 3.794 -9.786 1.00 97.50 78 ILE A N 1
ATOM 588 C CA . ILE A 1 78 ? -8.206 3.826 -8.560 1.00 97.50 78 ILE A CA 1
ATOM 589 C C . ILE A 1 78 ? -7.429 4.526 -7.439 1.00 97.50 78 ILE A C 1
ATOM 591 O O . ILE A 1 78 ? -7.952 5.455 -6.822 1.00 97.50 78 ILE A O 1
ATOM 595 N N . ALA A 1 79 ? -6.164 4.155 -7.218 1.00 97.06 79 ALA A N 1
ATOM 596 C CA . ALA A 1 79 ? -5.331 4.784 -6.193 1.00 97.06 79 ALA A CA 1
ATOM 597 C C . ALA A 1 79 ? -5.111 6.289 -6.463 1.00 97.06 79 AL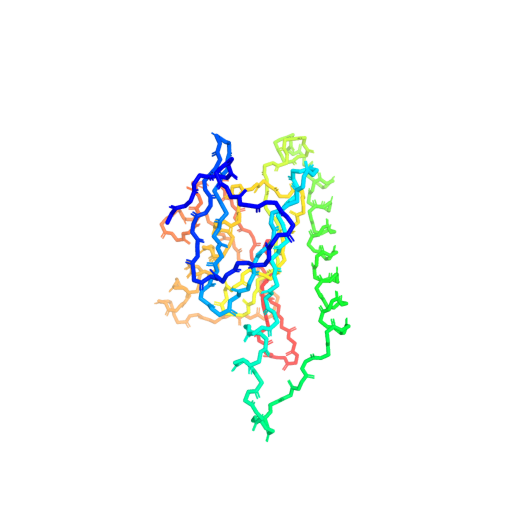A A C 1
ATOM 599 O O . ALA A 1 79 ? -5.169 7.120 -5.552 1.00 97.06 79 ALA A O 1
ATOM 600 N N . ILE A 1 80 ? -4.924 6.685 -7.725 1.00 96.50 80 ILE A N 1
ATOM 601 C CA . ILE A 1 80 ? -4.832 8.101 -8.116 1.00 96.50 80 ILE A CA 1
ATOM 602 C C . ILE A 1 80 ? -6.142 8.847 -7.816 1.00 96.50 80 ILE A C 1
ATOM 604 O O . ILE A 1 80 ? -6.110 9.958 -7.280 1.00 96.50 80 ILE A O 1
ATOM 608 N N . GLU A 1 81 ? -7.298 8.257 -8.125 1.00 97.69 81 GLU A N 1
ATOM 609 C CA . GLU A 1 81 ? -8.598 8.869 -7.835 1.00 97.69 81 GLU A CA 1
ATOM 610 C C . GLU A 1 81 ? -8.832 9.018 -6.325 1.00 97.69 81 GLU A C 1
ATOM 612 O O . GLU A 1 81 ? -9.295 10.076 -5.885 1.00 97.69 81 GLU A O 1
ATOM 617 N N . MET A 1 82 ? -8.462 8.009 -5.528 1.00 96.75 82 MET A N 1
ATOM 618 C CA . MET A 1 82 ? -8.487 8.069 -4.061 1.00 96.75 82 MET A CA 1
ATOM 619 C C . MET A 1 82 ? -7.680 9.267 -3.551 1.00 96.75 82 MET A C 1
ATOM 621 O O . MET A 1 82 ? -8.216 10.100 -2.813 1.00 96.75 82 MET A O 1
ATOM 625 N N . GLY A 1 83 ? -6.434 9.409 -4.011 1.00 96.00 83 GLY A N 1
ATOM 626 C CA . GLY A 1 83 ? -5.556 10.511 -3.620 1.00 96.00 83 GLY A CA 1
ATOM 627 C C . GLY A 1 83 ? -6.118 11.883 -3.994 1.00 96.00 83 GLY A C 1
ATOM 628 O O . GLY A 1 83 ? -6.161 12.785 -3.158 1.00 96.00 83 GLY A O 1
ATOM 629 N N . TYR A 1 84 ? -6.641 12.047 -5.214 1.00 96.31 84 TYR A N 1
ATOM 630 C CA . TYR A 1 84 ? -7.262 13.310 -5.627 1.00 96.31 84 TYR A CA 1
ATOM 631 C C . TYR A 1 84 ? -8.526 13.651 -4.837 1.00 96.31 84 TYR A C 1
ATOM 633 O O . TYR A 1 84 ? -8.772 14.829 -4.555 1.00 96.31 84 TYR A O 1
ATOM 641 N N . LYS A 1 85 ? -9.356 12.658 -4.500 1.00 95.69 85 LYS A N 1
ATOM 642 C CA . LYS A 1 85 ? -10.538 12.884 -3.660 1.00 95.69 85 LYS A CA 1
ATOM 643 C C . LYS A 1 85 ? -10.123 13.336 -2.267 1.00 95.69 85 LYS A C 1
ATOM 645 O O . LYS A 1 85 ? -10.667 14.328 -1.783 1.00 95.69 85 LYS A O 1
ATOM 650 N N . LEU A 1 86 ? -9.142 12.669 -1.661 1.00 95.00 86 LEU A N 1
ATOM 651 C CA . LEU A 1 86 ? -8.628 13.035 -0.345 1.00 95.00 86 LEU A CA 1
ATOM 652 C C . LEU A 1 86 ? -8.045 14.458 -0.343 1.00 95.00 86 LEU A C 1
ATOM 654 O O . LEU A 1 86 ? -8.469 15.285 0.462 1.00 95.00 86 LEU A O 1
ATOM 658 N N . GLU A 1 87 ? -7.165 14.778 -1.297 1.00 95.00 87 GLU A N 1
ATOM 659 C CA . GLU A 1 87 ? -6.547 16.105 -1.455 1.00 95.00 87 GLU A CA 1
ATOM 660 C C . GLU A 1 87 ? -7.605 17.214 -1.589 1.00 95.00 87 GLU A C 1
ATOM 662 O O . GLU A 1 87 ? -7.513 18.252 -0.933 1.00 95.00 87 GLU A O 1
ATOM 667 N N . ARG A 1 88 ? -8.642 17.003 -2.414 1.00 94.44 88 ARG A N 1
ATOM 668 C CA . ARG A 1 88 ? -9.680 18.016 -2.683 1.00 94.44 88 ARG A CA 1
ATOM 669 C C . ARG A 1 88 ? -10.672 18.206 -1.541 1.00 94.44 88 ARG A C 1
ATOM 671 O O . AR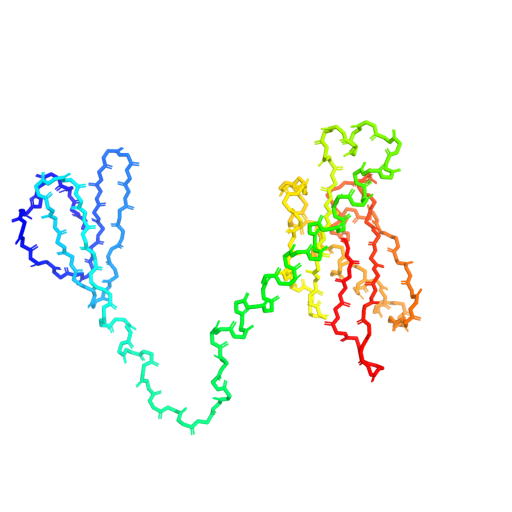G A 1 88 ? -11.217 19.300 -1.405 1.00 94.44 88 ARG A O 1
ATOM 678 N N . MET A 1 89 ? -10.943 17.160 -0.766 1.00 96.06 89 MET A N 1
ATOM 679 C CA . MET A 1 89 ? -11.849 17.233 0.384 1.00 96.06 89 MET A CA 1
ATOM 680 C C . MET A 1 89 ? -11.145 17.725 1.651 1.00 96.06 89 MET A C 1
ATOM 682 O O . MET A 1 89 ? -11.809 18.152 2.597 1.00 96.06 89 MET A O 1
ATOM 686 N N . ALA A 1 90 ? -9.814 17.680 1.686 1.00 94.69 90 ALA A N 1
ATOM 687 C CA . ALA A 1 90 ? -9.049 18.081 2.848 1.00 94.69 90 ALA A CA 1
ATOM 688 C C . ALA A 1 90 ? -9.159 19.586 3.127 1.00 94.69 90 ALA A C 1
ATOM 690 O O . ALA A 1 90 ? -8.832 20.438 2.300 1.00 94.69 90 ALA A O 1
ATOM 691 N N . TYR A 1 91 ? -9.545 19.910 4.361 1.00 95.56 91 TYR A N 1
ATOM 692 C CA . TYR A 1 91 ? -9.441 21.270 4.891 1.00 95.56 91 TYR A CA 1
ATOM 693 C C . TYR A 1 91 ? -7.997 21.626 5.294 1.00 95.56 91 TYR A C 1
ATOM 695 O O . TYR A 1 91 ? -7.603 22.789 5.263 1.00 95.56 91 TYR A O 1
ATOM 703 N N . SER A 1 92 ? -7.198 20.622 5.670 1.00 95.69 92 SER A N 1
ATOM 704 C CA . SER A 1 92 ? -5.810 20.799 6.103 1.00 95.69 92 SER A CA 1
ATOM 705 C C . SER A 1 92 ? -4.907 21.191 4.936 1.00 95.69 92 SER A C 1
ATOM 707 O O . SER A 1 92 ? -4.827 20.465 3.946 1.00 95.69 92 SER A O 1
ATOM 709 N N . SER A 1 93 ? -4.160 22.289 5.075 1.00 94.62 93 SER A N 1
ATOM 710 C CA . SER A 1 93 ? -3.127 22.667 4.102 1.00 94.62 93 SER A CA 1
ATOM 711 C C . SER A 1 93 ? -1.989 21.644 4.034 1.00 94.62 93 SER A C 1
ATOM 713 O O . SER A 1 93 ? -1.402 21.470 2.974 1.00 94.62 93 SER A O 1
ATOM 715 N N . ILE A 1 94 ? -1.723 20.904 5.116 1.00 94.50 94 ILE A N 1
ATOM 716 C CA . ILE A 1 94 ? -0.715 19.831 5.134 1.00 94.50 94 ILE A CA 1
ATOM 717 C C . ILE A 1 94 ? -1.099 18.714 4.148 1.00 94.50 94 ILE A C 1
ATOM 719 O O . ILE A 1 94 ? -0.273 18.260 3.363 1.00 94.50 94 ILE A O 1
ATOM 723 N N . ILE A 1 95 ? -2.375 18.332 4.112 1.00 93.50 95 ILE A N 1
ATOM 724 C CA . ILE A 1 95 ? -2.865 17.307 3.180 1.00 93.50 95 ILE A CA 1
ATOM 725 C C . ILE A 1 95 ? -3.060 17.907 1.781 1.00 93.50 95 ILE A C 1
ATOM 727 O O . ILE A 1 95 ? -2.643 17.320 0.789 1.00 93.50 95 ILE A O 1
ATOM 731 N N . ARG A 1 96 ? -3.672 19.092 1.683 1.00 93.31 96 ARG A N 1
ATOM 732 C CA . ARG A 1 96 ? -4.065 19.691 0.400 1.00 93.31 96 ARG A CA 1
ATOM 733 C C . ARG A 1 96 ? -2.895 20.265 -0.402 1.00 93.31 96 ARG A C 1
ATOM 735 O O . ARG A 1 96 ? -2.906 20.191 -1.623 1.00 93.31 96 ARG A O 1
ATOM 742 N N . GLU A 1 97 ? -1.936 20.904 0.262 1.00 91.50 97 GLU A N 1
ATOM 743 C CA . GLU A 1 97 ? -0.839 21.631 -0.396 1.00 91.50 97 GLU A CA 1
ATOM 744 C C . GLU A 1 97 ? 0.479 20.867 -0.286 1.00 91.50 97 GLU A C 1
ATOM 746 O O . GLU A 1 97 ? 1.171 20.711 -1.291 1.00 91.50 97 GLU A O 1
ATOM 751 N N . SER A 1 98 ? 0.804 20.349 0.904 1.00 92.12 98 SER A N 1
ATOM 752 C CA . SER A 1 98 ? 2.038 19.575 1.109 1.00 92.12 98 SER A CA 1
ATOM 753 C C . SER A 1 98 ? 1.913 18.105 0.700 1.00 92.12 98 SER A C 1
ATOM 755 O O . SER A 1 98 ? 2.940 17.458 0.517 1.00 92.12 98 SER A O 1
ATOM 757 N N . ARG A 1 99 ? 0.684 17.590 0.531 1.00 93.75 99 ARG A N 1
ATOM 758 C CA . ARG A 1 99 ? 0.384 16.183 0.198 1.00 93.75 99 ARG A CA 1
ATOM 759 C C . ARG A 1 99 ? 1.013 15.179 1.155 1.00 93.75 99 ARG A C 1
ATOM 761 O O . ARG A 1 99 ? 1.487 14.117 0.762 1.00 93.75 99 ARG A O 1
ATOM 768 N N . ASP A 1 100 ? 0.991 15.526 2.433 1.00 94.44 100 ASP A N 1
ATOM 769 C CA . ASP A 1 100 ? 1.435 14.626 3.488 1.00 94.44 100 ASP A CA 1
ATOM 770 C C . ASP A 1 100 ? 0.302 13.652 3.842 1.00 94.44 100 ASP A C 1
ATOM 772 O O . ASP A 1 100 ? -0.428 13.818 4.818 1.00 94.44 100 ASP A O 1
ATOM 776 N N . PHE A 1 101 ? 0.067 12.706 2.936 1.00 94.69 101 PHE A N 1
ATOM 777 C CA . PHE A 1 101 ? -0.887 11.611 3.074 1.00 94.69 101 PHE A CA 1
ATOM 778 C C . PHE A 1 101 ? -0.434 10.421 2.227 1.00 94.69 101 PHE A C 1
ATOM 780 O O . PHE A 1 101 ? 0.433 10.553 1.364 1.00 94.69 101 PHE A O 1
ATOM 787 N N . GLY A 1 102 ? -1.041 9.261 2.452 1.00 95.00 102 GLY A N 1
ATOM 788 C CA . GLY A 1 102 ? -0.882 8.078 1.617 1.00 95.00 102 GLY A CA 1
ATOM 789 C C . GLY A 1 102 ? -2.250 7.521 1.253 1.00 95.00 102 GLY A C 1
ATOM 790 O O . GLY A 1 102 ? -3.172 7.614 2.054 1.00 95.00 102 GLY A O 1
ATOM 791 N N . THR A 1 103 ? -2.387 7.002 0.036 1.00 96.56 103 THR A N 1
ATOM 792 C CA . THR A 1 103 ? -3.561 6.221 -0.381 1.00 96.56 103 THR A CA 1
ATOM 793 C C . THR A 1 103 ? -3.105 5.055 -1.247 1.00 96.56 103 THR A C 1
ATOM 795 O O . THR A 1 103 ? -2.328 5.253 -2.191 1.00 96.56 103 THR A O 1
ATOM 798 N N . ALA A 1 104 ? -3.556 3.847 -0.929 1.00 96.94 104 ALA A N 1
ATOM 799 C CA . ALA A 1 104 ? -3.152 2.634 -1.620 1.00 96.94 104 ALA A CA 1
ATOM 800 C C . ALA A 1 104 ? -4.211 1.526 -1.558 1.00 96.94 104 ALA A C 1
ATOM 802 O O . ALA A 1 104 ? -5.065 1.461 -0.675 1.00 96.94 104 ALA A O 1
ATOM 803 N N . LEU A 1 105 ? -4.096 0.606 -2.508 1.00 97.56 105 LEU A N 1
ATOM 804 C CA . LEU A 1 105 ? -4.794 -0.670 -2.510 1.00 97.56 105 LEU A CA 1
ATOM 805 C C . LEU A 1 105 ? -3.833 -1.757 -2.045 1.00 97.56 105 LEU A C 1
ATOM 807 O O . LEU A 1 105 ? -2.688 -1.828 -2.503 1.00 97.56 105 LEU A O 1
ATOM 811 N N . VAL A 1 106 ? -4.309 -2.624 -1.162 1.00 97.12 106 VAL A N 1
ATOM 812 C CA . VAL A 1 106 ? -3.521 -3.697 -0.554 1.00 97.12 106 VAL A CA 1
ATOM 813 C C . VAL A 1 106 ? -4.243 -5.027 -0.754 1.00 97.12 106 VAL A C 1
ATOM 815 O O . VAL A 1 106 ? -5.467 -5.104 -0.665 1.00 97.12 106 VAL A O 1
ATOM 818 N N . SER A 1 107 ? -3.497 -6.088 -1.045 1.00 96.19 107 SER A N 1
ATOM 819 C CA . SER A 1 107 ? -4.025 -7.441 -1.196 1.00 96.19 107 SER A CA 1
ATOM 820 C C . SER A 1 107 ? -4.590 -7.959 0.128 1.00 96.19 107 SER A C 1
ATOM 822 O O . SER A 1 107 ? -4.239 -7.474 1.209 1.00 96.19 107 SER A O 1
ATOM 824 N N . ALA A 1 108 ? -5.414 -9.009 0.074 1.00 94.38 108 ALA A N 1
ATOM 825 C CA . ALA A 1 108 ? -5.883 -9.685 1.283 1.00 94.38 108 ALA A CA 1
ATOM 826 C C . ALA A 1 108 ? -4.720 -10.159 2.180 1.00 94.38 108 ALA A C 1
ATOM 828 O O . ALA A 1 108 ? -4.870 -10.193 3.400 1.00 94.38 108 ALA A O 1
ATOM 829 N N . ASN A 1 109 ? -3.550 -10.451 1.605 1.00 91.50 109 ASN A N 1
ATOM 830 C CA . ASN A 1 109 ? -2.358 -10.892 2.332 1.00 91.50 109 ASN A CA 1
ATOM 831 C C . ASN A 1 109 ? -1.545 -9.736 2.945 1.00 91.50 109 ASN A C 1
ATOM 833 O O . ASN A 1 109 ? -0.621 -9.986 3.717 1.00 91.50 109 ASN A O 1
ATOM 837 N N . GLY A 1 110 ? -1.890 -8.479 2.651 1.00 90.62 110 GLY A N 1
ATOM 838 C CA . GLY A 1 110 ? -1.157 -7.307 3.134 1.00 90.62 110 GLY A CA 1
ATOM 839 C C . GLY A 1 110 ? -0.061 -6.808 2.186 1.00 90.62 110 GLY A C 1
ATOM 840 O O . GLY A 1 110 ? 0.746 -5.971 2.593 1.00 90.62 110 GLY A O 1
ATOM 841 N N . ASP A 1 111 ? -0.029 -7.289 0.941 1.00 93.12 111 ASP A N 1
ATOM 842 C CA . ASP A 1 111 ? 0.906 -6.816 -0.084 1.00 93.12 111 ASP A CA 1
ATOM 843 C C . ASP A 1 111 ? 0.349 -5.572 -0.770 1.00 93.12 111 ASP A C 1
ATOM 845 O O . ASP A 1 111 ? -0.784 -5.574 -1.249 1.00 93.12 111 ASP A O 1
ATOM 849 N N . GLN A 1 112 ? 1.133 -4.502 -0.846 1.00 94.75 112 GLN A N 1
ATOM 850 C CA . GLN A 1 112 ? 0.696 -3.287 -1.525 1.00 94.75 112 GLN A CA 1
ATOM 851 C C . GLN A 1 112 ? 0.603 -3.529 -3.041 1.00 94.75 112 GLN A C 1
ATOM 853 O O . GLN A 1 112 ? 1.589 -3.900 -3.674 1.00 94.75 112 GLN A O 1
ATOM 858 N N . LEU A 1 113 ? -0.584 -3.316 -3.614 1.00 95.69 113 LEU A N 1
ATOM 859 C CA . LEU A 1 113 ? -0.879 -3.560 -5.030 1.00 95.69 113 LEU A CA 1
ATOM 860 C C . LEU A 1 113 ? -0.677 -2.307 -5.883 1.00 95.69 113 LEU A C 1
ATOM 862 O O . LEU A 1 113 ? -0.095 -2.377 -6.963 1.00 95.69 113 LEU A O 1
ATOM 866 N N . ALA A 1 114 ? -1.170 -1.166 -5.406 1.00 96.31 114 ALA A N 1
ATOM 867 C CA . ALA A 1 114 ? -1.059 0.117 -6.086 1.00 96.31 114 ALA A CA 1
ATOM 868 C C . ALA A 1 114 ? -1.086 1.251 -5.065 1.00 96.31 114 ALA A C 1
ATOM 870 O O . ALA A 1 114 ? -1.806 1.171 -4.077 1.00 96.31 114 ALA A O 1
ATOM 871 N N . GLU A 1 115 ? -0.335 2.317 -5.321 1.00 96.25 115 GLU A N 1
ATOM 872 C CA . GLU A 1 115 ? -0.292 3.512 -4.481 1.00 96.25 115 GLU A CA 1
ATOM 873 C C . GLU A 1 115 ? -0.466 4.755 -5.349 1.00 96.25 115 GLU A C 1
ATOM 875 O O . GLU A 1 115 ? -0.013 4.817 -6.496 1.00 96.25 115 GLU A O 1
ATOM 880 N N . SER A 1 116 ? -1.151 5.747 -4.796 1.00 96.25 116 SER A N 1
ATOM 881 C CA . SER A 1 116 ? -1.375 7.020 -5.456 1.00 96.25 116 SER A CA 1
ATOM 882 C C . SER A 1 116 ? -0.068 7.769 -5.687 1.00 96.25 116 SER A C 1
ATOM 884 O O . SER A 1 116 ? 0.778 7.866 -4.803 1.00 96.25 116 SER A O 1
ATOM 886 N N . LYS A 1 117 ? 0.079 8.397 -6.856 1.00 91.94 117 LYS A N 1
ATOM 887 C CA . LYS A 1 117 ? 1.253 9.240 -7.159 1.00 91.94 117 LYS A CA 1
ATOM 888 C C . LYS A 1 117 ? 1.286 10.526 -6.331 1.00 91.94 117 LYS A C 1
ATOM 890 O O . LYS A 1 117 ? 2.304 11.210 -6.301 1.00 91.94 117 LYS A O 1
ATOM 895 N N . GLN A 1 118 ? 0.155 10.887 -5.731 1.00 91.19 118 GLN A N 1
ATOM 896 C CA . GLN A 1 118 ? 0.012 12.023 -4.834 1.00 91.19 118 GLN A CA 1
ATOM 897 C C . GLN A 1 118 ? 0.482 11.691 -3.417 1.00 91.19 118 GLN A C 1
ATOM 899 O O . GLN A 1 118 ? 0.729 12.627 -2.662 1.00 91.19 118 GLN A O 1
ATOM 904 N N . SER A 1 119 ? 0.607 10.404 -3.072 1.00 91.19 119 SER A N 1
ATOM 905 C CA . SER A 1 119 ? 1.090 9.974 -1.765 1.00 91.19 119 SER A CA 1
ATOM 906 C C . SER A 1 119 ? 2.508 10.476 -1.511 1.00 91.19 119 SER A C 1
ATOM 908 O O . SER A 1 119 ? 3.355 10.499 -2.412 1.00 91.19 119 SER A O 1
ATOM 910 N N . THR A 1 120 ? 2.796 10.831 -0.263 1.00 91.69 120 THR A N 1
ATOM 911 C CA . THR A 1 120 ? 4.175 11.054 0.161 1.00 91.69 120 THR A CA 1
ATOM 912 C C . THR A 1 120 ? 4.924 9.713 0.176 1.00 91.69 120 THR A C 1
ATOM 914 O O . THR A 1 120 ? 4.421 8.749 0.757 1.00 91.69 120 THR A O 1
ATOM 917 N N . PRO A 1 121 ? 6.145 9.619 -0.391 1.00 88.00 121 PRO A N 1
ATOM 918 C CA . PRO A 1 121 ? 6.917 8.370 -0.419 1.00 88.00 121 PRO A CA 1
ATOM 919 C C . PRO A 1 121 ? 7.184 7.749 0.960 1.00 88.00 121 PRO A C 1
ATOM 921 O O . PRO A 1 121 ? 7.553 6.581 1.059 1.00 88.00 121 PRO A O 1
ATOM 924 N N . LEU A 1 122 ? 7.023 8.527 2.035 1.00 90.19 122 LEU A N 1
ATOM 925 C CA . LEU A 1 122 ? 7.144 8.043 3.405 1.00 90.19 122 LEU A CA 1
ATOM 926 C C . LEU A 1 122 ? 6.068 6.998 3.762 1.00 90.19 122 LEU A C 1
ATOM 928 O O . LEU A 1 122 ? 6.306 6.194 4.659 1.00 90.19 122 LEU A O 1
ATOM 932 N N . GLN A 1 123 ? 4.924 6.978 3.067 1.00 90.50 123 GLN A N 1
ATOM 933 C CA . GLN A 1 123 ? 3.780 6.115 3.394 1.00 90.50 123 GLN A CA 1
ATOM 934 C C . GLN A 1 123 ? 3.838 4.713 2.762 1.00 90.50 123 GLN A C 1
ATOM 936 O O . GLN A 1 123 ? 3.168 3.811 3.264 1.00 90.50 123 GLN A O 1
ATOM 941 N N . SER A 1 124 ? 4.701 4.460 1.768 1.00 89.25 124 SER A N 1
ATOM 942 C CA . SER A 1 124 ? 4.801 3.137 1.118 1.00 89.25 124 SER A CA 1
ATOM 943 C C . SER A 1 124 ? 5.174 1.991 2.075 1.00 89.25 124 SER A C 1
ATOM 945 O O . SER A 1 124 ? 4.875 0.828 1.819 1.00 89.25 124 SER A O 1
ATOM 947 N N . GLY A 1 125 ? 5.859 2.291 3.184 1.00 89.94 125 GLY A N 1
ATOM 948 C CA . GLY A 1 125 ? 6.161 1.320 4.243 1.00 89.94 125 GLY A CA 1
ATOM 949 C C . GLY A 1 125 ? 5.044 1.188 5.292 1.00 89.94 125 GLY A C 1
ATOM 950 O O . GLY A 1 125 ? 4.614 0.063 5.575 1.00 89.94 125 GLY A O 1
ATOM 951 N N . PRO A 1 126 ? 4.582 2.307 5.884 1.00 92.75 126 PRO A N 1
ATOM 952 C CA . PRO A 1 126 ? 3.498 2.327 6.861 1.00 92.75 126 PRO A CA 1
ATOM 953 C C . PRO A 1 126 ? 2.178 1.730 6.379 1.00 92.75 126 PRO A C 1
ATOM 955 O O . PRO A 1 126 ? 1.571 0.997 7.149 1.00 92.75 126 PRO A O 1
ATOM 958 N N . ILE A 1 127 ? 1.748 1.943 5.129 1.00 94.31 127 ILE A N 1
ATOM 959 C CA . ILE A 1 127 ? 0.444 1.439 4.650 1.00 94.31 127 ILE A CA 1
ATOM 960 C C . ILE A 1 127 ? 0.281 -0.083 4.819 1.00 94.31 127 ILE A C 1
ATOM 962 O O . ILE A 1 127 ? -0.634 -0.522 5.525 1.00 94.31 127 ILE A O 1
ATOM 966 N N . PRO A 1 128 ? 1.173 -0.927 4.274 1.00 93.38 128 PRO A N 1
ATOM 967 C CA . PRO A 1 128 ? 1.117 -2.361 4.540 1.00 93.38 128 PRO A CA 1
ATOM 968 C C . PRO A 1 128 ? 1.440 -2.691 6.013 1.00 93.38 128 PRO A C 1
ATOM 970 O O . PRO A 1 128 ? 1.037 -3.739 6.520 1.00 93.38 128 PRO A O 1
ATOM 973 N N . GLY A 1 129 ? 2.136 -1.801 6.730 1.00 94.12 129 GLY A N 1
ATOM 974 C CA . GLY A 1 129 ? 2.314 -1.860 8.183 1.00 94.12 129 GLY A CA 1
ATOM 975 C C . GLY A 1 129 ? 0.998 -1.783 8.959 1.00 94.12 129 GLY A C 1
ATOM 976 O O . GLY A 1 129 ? 0.772 -2.643 9.811 1.00 94.12 129 GLY A O 1
ATOM 977 N N . TYR A 1 130 ? 0.119 -0.834 8.621 1.00 95.50 130 TYR A N 1
ATOM 978 C CA . TYR A 1 130 ? -1.209 -0.673 9.215 1.00 95.50 130 TYR A CA 1
ATOM 979 C C . TYR A 1 130 ? -2.017 -1.961 9.104 1.00 95.50 130 TYR A C 1
ATOM 981 O O . TYR A 1 130 ? -2.520 -2.457 10.109 1.00 95.50 130 TYR A O 1
ATOM 989 N N . ILE A 1 131 ? -2.075 -2.557 7.908 1.00 95.31 131 ILE A N 1
ATOM 990 C CA . ILE A 1 131 ? -2.810 -3.809 7.679 1.00 95.31 131 ILE A CA 1
ATOM 991 C C . ILE A 1 131 ? -2.279 -4.935 8.569 1.00 95.31 131 ILE A C 1
ATOM 993 O O . ILE A 1 131 ? -3.062 -5.640 9.206 1.00 95.31 131 ILE A O 1
ATOM 997 N N . ARG A 1 132 ? -0.952 -5.097 8.662 1.00 94.00 132 ARG A N 1
ATOM 998 C CA . ARG A 1 132 ? -0.340 -6.123 9.523 1.00 94.00 132 ARG A CA 1
ATOM 999 C C . ARG A 1 132 ? -0.645 -5.895 11.003 1.00 94.00 132 ARG A C 1
ATOM 1001 O O . ARG A 1 132 ? -0.956 -6.854 11.706 1.00 94.00 132 ARG A O 1
ATOM 1008 N N . GLY A 1 133 ? -0.557 -4.653 11.478 1.00 95.06 133 GLY A N 1
ATOM 1009 C CA . GLY A 1 133 ? -0.856 -4.314 12.868 1.00 95.06 133 GLY A CA 1
ATOM 1010 C C . GLY A 1 133 ? -2.316 -4.541 13.227 1.00 95.06 133 GLY A C 1
ATOM 1011 O O . GLY A 1 133 ? -2.600 -5.201 14.224 1.00 95.06 133 GLY A O 1
ATOM 1012 N N . ILE A 1 134 ? -3.230 -4.066 12.381 1.00 95.56 134 ILE A N 1
ATOM 1013 C CA . ILE A 1 134 ? -4.674 -4.269 12.537 1.00 95.56 134 ILE A CA 1
ATOM 1014 C C . ILE A 1 134 ? -4.994 -5.763 12.583 1.00 95.56 134 ILE A C 1
ATOM 1016 O O . ILE A 1 134 ? -5.640 -6.210 13.526 1.00 95.56 134 ILE A O 1
ATOM 1020 N N . ARG A 1 135 ? -4.485 -6.551 11.624 1.00 94.62 135 ARG A N 1
ATOM 1021 C CA . ARG A 1 135 ? -4.680 -8.009 11.592 1.00 94.62 135 ARG A CA 1
ATOM 1022 C C . ARG A 1 135 ? -4.243 -8.671 12.890 1.00 94.62 135 ARG A C 1
ATOM 1024 O O . ARG A 1 135 ? -5.019 -9.414 13.479 1.00 94.62 135 ARG A O 1
ATOM 1031 N N . LYS A 1 136 ? -3.038 -8.351 13.365 1.00 95.06 136 LYS A N 1
ATOM 1032 C CA . LYS A 1 136 ? -2.515 -8.885 14.624 1.00 95.06 136 LYS A CA 1
ATOM 1033 C C . LYS A 1 136 ? -3.427 -8.546 15.809 1.00 95.06 136 LYS A C 1
ATOM 1035 O O . LYS A 1 136 ? -3.740 -9.422 16.606 1.00 95.06 136 LYS A O 1
ATOM 1040 N N . ILE A 1 137 ? -3.863 -7.291 15.920 1.00 95.00 137 ILE A N 1
ATOM 1041 C CA . ILE A 1 137 ? -4.731 -6.837 17.017 1.00 95.00 137 ILE A CA 1
ATOM 1042 C C . ILE A 1 137 ? -6.093 -7.540 16.965 1.00 95.00 137 ILE A C 1
ATOM 1044 O O . ILE A 1 137 ? -6.609 -7.946 18.004 1.00 95.00 137 ILE A O 1
ATOM 1048 N N . MET A 1 138 ? -6.675 -7.693 15.776 1.00 94.88 138 MET A N 1
ATOM 1049 C CA . MET A 1 138 ? -7.953 -8.384 15.602 1.00 94.88 138 MET A CA 1
ATOM 1050 C C . MET A 1 138 ? -7.837 -9.873 15.934 1.00 94.88 138 MET A C 1
ATOM 1052 O O . MET A 1 138 ? -8.672 -10.397 16.667 1.00 94.88 138 MET A O 1
ATOM 1056 N N . GLU A 1 139 ? -6.766 -10.539 15.494 1.00 95.06 139 GLU A N 1
ATOM 1057 C CA . GLU A 1 139 ? -6.480 -11.935 15.847 1.00 95.06 139 GLU A CA 1
ATOM 1058 C C . GLU A 1 139 ? -6.350 -12.127 17.365 1.00 95.06 139 GLU A C 1
ATOM 1060 O O . GLU A 1 139 ? -6.949 -13.045 17.922 1.00 95.06 139 GLU A O 1
ATOM 1065 N N . GLU A 1 140 ? -5.638 -11.232 18.058 1.00 95.69 140 GLU A N 1
ATOM 1066 C CA . GLU A 1 140 ? -5.507 -11.255 19.523 1.00 95.69 140 GLU A CA 1
ATOM 1067 C C . GLU A 1 140 ? -6.855 -11.081 20.247 1.00 95.69 140 GLU A C 1
ATOM 1069 O O . GLU A 1 140 ? -7.025 -11.567 21.368 1.00 95.69 140 GLU A O 1
ATOM 1074 N N . ARG A 1 141 ? -7.822 -10.413 19.610 1.00 95.88 141 ARG A N 1
ATOM 1075 C CA . ARG A 1 141 ? -9.180 -10.197 20.133 1.00 95.88 141 ARG A CA 1
ATOM 1076 C C . ARG A 1 141 ? -10.187 -11.260 19.692 1.00 95.88 141 ARG A C 1
ATOM 1078 O O . ARG A 1 141 ? -11.285 -11.303 20.242 1.00 95.88 141 ARG A O 1
ATOM 1085 N N . GLY A 1 142 ? -9.828 -12.119 18.738 1.00 96.38 142 GLY A N 1
ATOM 1086 C CA . GLY A 1 142 ? -10.761 -13.049 18.101 1.00 96.38 142 GLY A CA 1
ATOM 1087 C C . GLY A 1 142 ? -11.800 -12.355 17.212 1.00 96.38 142 GLY A C 1
ATOM 1088 O O . GLY A 1 142 ? -12.907 -12.868 17.059 1.00 96.38 142 GLY A O 1
ATOM 1089 N N . GLU A 1 143 ? -11.461 -11.188 16.664 1.00 96.12 143 GLU A N 1
ATOM 1090 C CA . GLU A 1 143 ? -12.297 -10.408 15.747 1.00 96.12 143 GLU A CA 1
ATOM 1091 C C . GLU A 1 143 ? -11.999 -10.786 14.286 1.00 96.12 143 GLU A C 1
ATOM 1093 O O . GLU A 1 143 ? -10.890 -11.199 13.941 1.00 96.12 143 GLU A O 1
ATOM 1098 N N . ILE A 1 144 ? -12.994 -10.626 13.413 1.00 95.31 144 ILE A N 1
ATOM 1099 C CA . ILE A 1 144 ? -12.870 -10.819 11.963 1.00 95.31 144 ILE A CA 1
ATOM 1100 C C . ILE A 1 144 ? -13.270 -9.534 11.242 1.00 95.31 144 ILE A C 1
ATOM 1102 O O . ILE A 1 144 ? -14.018 -8.733 11.791 1.00 95.31 144 ILE A O 1
ATOM 1106 N N . PHE A 1 145 ? -12.766 -9.338 10.025 1.00 96.31 145 PHE A N 1
ATOM 1107 C CA . PHE A 1 145 ? -13.223 -8.244 9.169 1.00 96.31 145 PHE A CA 1
ATOM 1108 C C . PHE A 1 145 ? -14.630 -8.542 8.655 1.00 96.31 145 PHE A C 1
ATOM 1110 O O . PHE A 1 145 ? -14.879 -9.656 8.182 1.00 96.31 145 PHE A O 1
ATOM 1117 N N . GLU A 1 146 ? -15.502 -7.542 8.671 1.00 96.19 146 GLU A N 1
ATOM 1118 C CA . GLU A 1 146 ? -16.842 -7.606 8.098 1.00 96.19 146 GLU A CA 1
ATOM 1119 C C . GLU A 1 146 ? -17.014 -6.570 6.975 1.00 96.19 146 GLU A C 1
ATOM 1121 O O . GLU A 1 146 ? -16.331 -5.543 6.901 1.00 96.19 146 GLU A O 1
ATOM 1126 N N . GLU A 1 147 ? -17.910 -6.862 6.031 1.00 96.19 147 GLU A N 1
ATOM 1127 C CA . GLU A 1 147 ? -18.207 -5.941 4.936 1.00 96.19 147 GLU A CA 1
ATOM 1128 C C . GLU A 1 147 ? -18.891 -4.678 5.478 1.00 96.19 147 GLU A C 1
ATOM 1130 O O . GLU A 1 147 ? -19.904 -4.749 6.174 1.00 96.19 147 GLU A O 1
ATOM 1135 N N . GLY A 1 148 ? -18.343 -3.510 5.135 1.00 95.25 148 GLY A N 1
ATOM 1136 C CA . GLY A 1 148 ? -18.810 -2.216 5.641 1.00 95.25 148 GLY A CA 1
ATOM 1137 C C . GLY A 1 148 ? -18.007 -1.670 6.823 1.00 95.25 148 GLY A C 1
ATOM 1138 O O . GLY A 1 148 ? -18.246 -0.527 7.222 1.00 95.25 148 GLY A O 1
ATOM 1139 N N . ASP A 1 149 ? -17.035 -2.424 7.339 1.00 96.81 149 ASP A N 1
ATOM 1140 C CA . ASP A 1 149 ? -16.125 -1.932 8.369 1.00 96.81 149 ASP A CA 1
ATOM 1141 C C . ASP A 1 149 ? -15.273 -0.752 7.881 1.00 96.81 149 ASP A C 1
ATOM 1143 O O . ASP A 1 149 ? -14.854 -0.669 6.725 1.00 96.81 149 ASP A O 1
ATOM 1147 N N . VAL A 1 150 ? -14.962 0.152 8.810 1.00 97.25 150 VAL A N 1
ATOM 1148 C CA . VAL A 1 150 ? -13.949 1.196 8.632 1.00 97.25 150 VAL A CA 1
ATOM 1149 C C . VAL A 1 150 ? -13.073 1.206 9.872 1.00 97.25 150 VAL A C 1
ATOM 1151 O O . VAL A 1 150 ? -13.532 1.508 10.974 1.00 97.25 150 VAL A O 1
ATOM 1154 N N . ILE A 1 151 ? -11.799 0.880 9.692 1.00 96.69 151 ILE A N 1
ATOM 1155 C CA . ILE A 1 151 ? -10.853 0.692 10.786 1.00 96.69 151 ILE A CA 1
ATOM 1156 C C . ILE A 1 151 ? -9.920 1.890 10.835 1.00 96.69 151 ILE A C 1
ATOM 1158 O O . ILE A 1 151 ? -9.281 2.235 9.846 1.00 96.69 151 ILE A O 1
ATOM 1162 N N . MET A 1 152 ? -9.826 2.513 12.004 1.00 96.81 152 MET A N 1
ATOM 1163 C CA . MET A 1 152 ? -8.922 3.629 12.246 1.00 96.81 152 MET A CA 1
ATOM 1164 C C . MET A 1 152 ? -7.733 3.153 13.083 1.00 96.81 152 MET A C 1
ATOM 1166 O O . MET A 1 152 ? -7.930 2.573 14.152 1.00 96.81 152 MET A O 1
ATOM 1170 N N . HIS A 1 153 ? -6.508 3.409 12.623 1.00 94.88 153 HIS A N 1
ATOM 1171 C CA . HIS A 1 153 ? -5.283 2.965 13.297 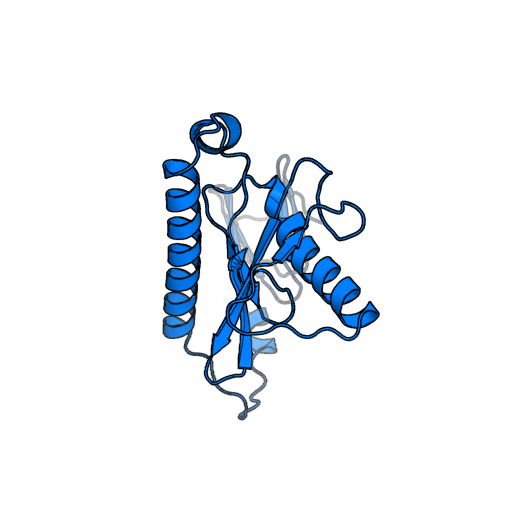1.00 94.88 153 HIS A CA 1
ATOM 1172 C C . HIS A 1 153 ? -4.187 4.026 13.244 1.00 94.88 153 HIS A C 1
ATOM 1174 O O . HIS A 1 153 ? -3.921 4.603 12.195 1.00 94.88 153 HIS A O 1
ATOM 1180 N N . ASN A 1 154 ? -3.502 4.246 14.365 1.00 95.56 154 ASN A N 1
ATOM 1181 C CA . ASN A 1 154 ? -2.351 5.149 14.442 1.00 95.56 154 ASN A CA 1
ATOM 1182 C C . ASN A 1 154 ? -1.235 4.653 15.382 1.00 95.56 154 ASN A C 1
ATOM 1184 O O . ASN A 1 154 ? -0.344 5.429 15.724 1.00 95.56 154 ASN A O 1
ATOM 1188 N N . ASP A 1 155 ? -1.274 3.391 15.829 1.00 94.56 155 ASP A N 1
ATOM 1189 C CA . ASP A 1 155 ? -0.257 2.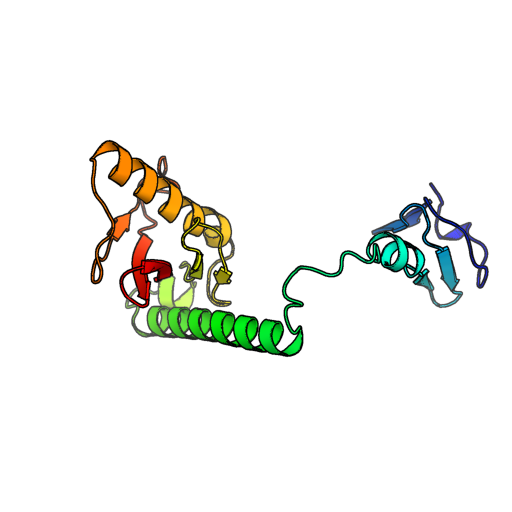850 16.738 1.00 94.56 155 ASP A CA 1
ATOM 1190 C C . ASP A 1 155 ? 1.086 2.663 16.003 1.00 94.56 155 ASP A C 1
ATOM 1192 O O . ASP A 1 155 ? 1.157 1.825 15.090 1.00 94.56 155 ASP A O 1
ATOM 1196 N N . PRO A 1 156 ? 2.161 3.379 16.403 1.00 93.38 156 PRO A N 1
ATOM 1197 C CA . PRO A 1 156 ? 3.480 3.248 15.787 1.00 93.38 156 PRO A CA 1
ATOM 1198 C C . PRO A 1 156 ? 4.103 1.863 15.965 1.00 93.38 156 PRO A C 1
ATOM 1200 O O . PRO A 1 156 ? 4.849 1.393 15.108 1.00 93.38 156 PRO A O 1
ATOM 1203 N N . TYR A 1 157 ? 3.778 1.166 17.055 1.00 92.44 157 TYR A N 1
ATOM 1204 C CA . TYR A 1 157 ? 4.241 -0.206 17.274 1.00 92.44 157 TYR A CA 1
ATOM 1205 C C . TYR A 1 157 ? 3.433 -1.225 16.461 1.00 92.44 157 TYR A C 1
ATOM 1207 O O . TYR A 1 157 ? 3.900 -2.339 16.218 1.00 92.44 157 TYR A O 1
ATOM 1215 N N . GLY A 1 158 ? 2.250 -0.820 15.997 1.00 91.44 158 GLY A N 1
ATOM 1216 C CA . GLY A 1 158 ? 1.382 -1.547 15.079 1.00 91.44 158 GLY A CA 1
ATOM 1217 C C . GLY A 1 158 ? 1.568 -1.154 13.610 1.00 91.44 158 GLY A C 1
ATOM 1218 O O . GLY A 1 158 ? 0.680 -1.414 12.811 1.00 91.44 158 GLY A O 1
ATOM 1219 N N . GLY A 1 159 ? 2.678 -0.511 13.237 1.00 91.12 159 GLY A N 1
ATOM 1220 C CA . GLY A 1 159 ? 3.017 -0.236 11.836 1.00 91.12 159 GLY A CA 1
ATOM 1221 C C . GLY A 1 159 ? 2.781 1.197 11.356 1.00 91.12 159 GLY A C 1
ATOM 1222 O O . GLY A 1 159 ? 3.190 1.501 10.238 1.00 91.12 159 GLY A O 1
ATOM 1223 N N . ALA A 1 160 ? 2.202 2.080 12.179 1.00 92.56 160 ALA A N 1
ATOM 1224 C CA . ALA A 1 160 ? 2.192 3.511 11.877 1.00 92.56 160 ALA A CA 1
ATOM 1225 C C . ALA A 1 160 ? 3.618 4.090 11.913 1.00 92.56 160 ALA A C 1
ATOM 1227 O O . ALA A 1 160 ? 4.481 3.613 12.648 1.00 92.56 160 ALA A O 1
ATOM 1228 N N . SER A 1 161 ? 3.863 5.161 11.165 1.00 90.00 161 SER A N 1
ATOM 1229 C CA . SER A 1 161 ? 5.127 5.915 11.220 1.00 90.00 161 SER A CA 1
ATOM 1230 C C . SER A 1 161 ? 5.318 6.605 12.583 1.00 90.00 161 SER A C 1
ATOM 1232 O O . SER A 1 161 ? 6.377 6.512 13.204 1.00 90.00 161 SER A O 1
ATOM 1234 N N . HIS A 1 162 ? 4.282 7.302 13.054 1.00 92.94 162 HIS A N 1
ATOM 1235 C CA . HIS A 1 162 ? 4.215 8.032 14.312 1.00 92.94 162 HIS A CA 1
ATOM 1236 C C . HIS A 1 162 ? 2.764 8.407 14.647 1.00 92.94 162 HIS A C 1
ATOM 1238 O O . HIS A 1 162 ? 1.892 8.401 13.784 1.00 92.94 162 HIS A O 1
ATOM 1244 N N . GLY A 1 163 ? 2.509 8.799 15.899 1.00 92.44 163 GLY A N 1
ATOM 1245 C CA . GLY A 1 163 ? 1.150 9.022 16.415 1.00 92.44 163 GLY A CA 1
ATOM 1246 C C . GLY A 1 163 ? 0.244 9.990 15.625 1.00 92.44 163 GLY A C 1
ATOM 1247 O O . GLY A 1 163 ? -0.964 9.748 15.599 1.00 92.44 163 GLY A O 1
ATOM 1248 N N . PRO A 1 164 ? 0.768 11.064 14.998 1.00 92.50 164 PRO A N 1
ATOM 1249 C CA . PRO A 1 164 ? -0.035 11.940 14.138 1.00 92.50 164 PRO A CA 1
ATOM 1250 C C . PRO A 1 164 ? -0.598 11.299 12.860 1.00 92.50 164 PRO A C 1
ATOM 1252 O O . PRO A 1 164 ? -1.575 11.825 12.328 1.00 92.50 164 PRO A O 1
ATOM 1255 N N . ASP A 1 165 ? -0.024 10.191 12.381 1.00 92.88 165 ASP A N 1
ATOM 1256 C CA . ASP A 1 165 ? -0.440 9.566 11.123 1.00 92.88 165 ASP A CA 1
ATOM 1257 C C . ASP A 1 165 ? -1.568 8.573 11.392 1.00 92.88 165 ASP A C 1
ATOM 1259 O O . ASP A 1 165 ? -1.355 7.467 11.902 1.00 92.88 165 ASP A O 1
ATOM 1263 N N . ILE A 1 166 ? -2.786 8.998 11.059 1.00 94.31 166 ILE A N 1
ATOM 1264 C CA . ILE A 1 166 ? -4.010 8.224 11.252 1.00 94.31 166 ILE A CA 1
ATOM 1265 C C . ILE A 1 166 ? -4.381 7.552 9.929 1.00 94.31 166 ILE A C 1
ATOM 1267 O O . ILE A 1 166 ? -4.770 8.227 8.976 1.00 94.31 166 ILE A O 1
ATOM 1271 N N . GLY A 1 167 ? -4.287 6.225 9.892 1.00 94.75 167 GLY A N 1
ATOM 1272 C CA . GLY A 1 167 ? -4.733 5.404 8.772 1.00 94.75 167 GLY A CA 1
ATOM 1273 C C . GLY A 1 167 ? -6.211 5.041 8.894 1.00 94.75 167 GLY A C 1
ATOM 1274 O O . GLY A 1 167 ? -6.679 4.690 9.981 1.00 94.75 167 GLY A O 1
ATOM 1275 N N . PHE A 1 168 ? -6.929 5.097 7.772 1.00 96.06 168 PHE A N 1
ATOM 1276 C CA . PHE A 1 168 ? -8.295 4.596 7.636 1.00 96.06 168 PHE A CA 1
ATOM 1277 C C . PHE A 1 168 ? -8.296 3.439 6.649 1.00 96.06 168 PHE A C 1
ATOM 1279 O O . PHE A 1 168 ? -8.065 3.640 5.463 1.00 96.06 168 PHE A O 1
ATOM 1286 N N . ILE A 1 169 ? -8.564 2.238 7.143 1.00 96.56 169 ILE A N 1
ATOM 1287 C CA . ILE A 1 169 ? -8.528 1.006 6.367 1.00 96.56 169 ILE A CA 1
ATOM 1288 C C . ILE A 1 169 ? -9.946 0.479 6.189 1.00 96.56 169 ILE A C 1
ATOM 1290 O O . ILE A 1 169 ? -10.675 0.288 7.163 1.00 96.56 169 ILE A O 1
ATOM 1294 N N . VAL A 1 170 ? -10.315 0.201 4.945 1.00 97.44 170 VAL A N 1
ATOM 1295 C CA . VAL A 1 170 ? -11.605 -0.381 4.568 1.00 97.44 170 VAL A CA 1
ATOM 1296 C C . VAL A 1 170 ? -11.354 -1.750 3.930 1.00 97.44 170 VAL A C 1
ATOM 1298 O O . VAL A 1 170 ? -10.702 -1.809 2.882 1.00 97.44 170 VAL A O 1
ATOM 1301 N N . PRO A 1 171 ? -11.824 -2.861 4.525 1.00 97.69 171 PRO A N 1
ATOM 1302 C CA . PRO A 1 171 ? -11.753 -4.169 3.892 1.00 97.69 171 PRO A CA 1
ATOM 1303 C C . PRO A 1 171 ? -12.695 -4.231 2.683 1.00 97.69 171 PRO A C 1
ATOM 1305 O O . PRO A 1 171 ? -13.828 -3.753 2.717 1.00 97.69 171 PRO A O 1
ATOM 1308 N N . VAL A 1 172 ? -12.216 -4.833 1.598 1.00 97.50 172 VAL A N 1
ATOM 1309 C CA . VAL A 1 172 ? -12.948 -4.979 0.338 1.00 97.50 172 VAL A CA 1
ATOM 1310 C C . VAL A 1 172 ? -13.357 -6.434 0.176 1.00 97.50 172 VAL A C 1
ATOM 1312 O O . VAL A 1 172 ? -12.506 -7.328 0.182 1.00 97.50 172 VAL A O 1
ATOM 1315 N N . PHE A 1 173 ? -14.657 -6.664 0.000 1.00 98.00 173 PHE A N 1
ATOM 1316 C CA . PHE A 1 173 ? -15.237 -7.989 -0.180 1.00 98.00 173 PHE A CA 1
ATOM 1317 C C . PHE A 1 173 ? -15.752 -8.187 -1.607 1.00 98.00 173 PHE A C 1
ATOM 1319 O O . PHE A 1 173 ? -16.267 -7.265 -2.237 1.00 98.00 173 PHE A O 1
ATOM 1326 N N . TYR A 1 174 ? -15.623 -9.412 -2.111 1.00 97.06 174 TYR A N 1
ATOM 1327 C CA . TYR A 1 174 ? -16.237 -9.864 -3.356 1.00 97.06 174 TYR A CA 1
ATOM 1328 C C . TYR A 1 174 ? -16.835 -11.254 -3.131 1.00 97.06 174 TYR A C 1
ATOM 1330 O O . TYR A 1 174 ? -16.149 -12.162 -2.662 1.00 97.06 174 TYR A O 1
ATOM 1338 N N . GLU A 1 175 ? -18.131 -11.408 -3.417 1.00 96.31 175 GLU A N 1
ATOM 1339 C CA . GLU A 1 175 ? -18.879 -12.659 -3.199 1.00 96.31 175 GLU A CA 1
ATOM 1340 C C . GLU A 1 175 ? -18.708 -13.232 -1.774 1.00 96.31 175 GLU A C 1
ATOM 1342 O O . GLU A 1 175 ? -18.564 -14.437 -1.578 1.00 96.31 175 GLU A O 1
ATOM 1347 N N . GLY A 1 176 ? -18.695 -12.354 -0.764 1.00 94.50 176 GLY A N 1
ATOM 1348 C CA . GLY A 1 176 ? -18.536 -12.732 0.645 1.00 94.50 176 GLY A CA 1
ATOM 1349 C C . GLY A 1 176 ? -17.105 -13.077 1.071 1.00 94.50 176 GLY A C 1
ATOM 1350 O O . GLY A 1 176 ? -16.893 -13.445 2.223 1.00 94.50 176 GLY A O 1
ATOM 1351 N N . ASN A 1 177 ? -16.116 -12.940 0.183 1.00 96.38 177 ASN A N 1
ATOM 1352 C CA . ASN A 1 177 ? -14.708 -13.195 0.486 1.00 96.38 177 ASN A CA 1
ATOM 1353 C C . ASN A 1 177 ? -13.922 -11.887 0.570 1.00 96.38 177 ASN A C 1
ATOM 1355 O O . ASN A 1 177 ? -14.061 -11.021 -0.293 1.00 96.38 177 ASN A O 1
ATOM 1359 N N . LEU A 1 178 ? -13.057 -11.765 1.578 1.00 96.56 178 LEU A N 1
ATOM 1360 C CA . LEU A 1 178 ? -12.116 -10.653 1.694 1.00 96.56 178 LEU A CA 1
ATOM 1361 C C . LEU A 1 178 ? -11.073 -10.748 0.573 1.00 96.56 178 LEU A C 1
ATOM 1363 O O . LEU A 1 178 ? -10.262 -11.674 0.558 1.00 96.56 178 LEU A O 1
ATOM 1367 N N . VAL A 1 179 ? -11.077 -9.783 -0.346 1.00 96.75 179 VAL A N 1
ATOM 1368 C CA . VAL A 1 179 ? -10.163 -9.752 -1.503 1.00 96.75 179 VAL A CA 1
ATOM 1369 C C . VAL A 1 179 ? -9.029 -8.741 -1.351 1.00 96.75 179 VAL A C 1
ATOM 1371 O O . VAL A 1 179 ? -7.987 -8.879 -1.994 1.00 96.75 179 VAL A O 1
ATOM 1374 N N . GLY A 1 180 ? -9.179 -7.758 -0.466 1.00 96.94 180 GLY A N 1
ATOM 1375 C CA . GLY A 1 180 ? -8.147 -6.760 -0.219 1.00 96.94 180 GLY A CA 1
ATOM 1376 C C . GLY A 1 180 ? -8.583 -5.674 0.745 1.00 96.94 180 GLY A C 1
ATOM 1377 O O . GLY A 1 180 ? -9.587 -5.804 1.440 1.00 96.94 180 GLY A O 1
ATOM 1378 N N . PHE A 1 181 ? -7.812 -4.597 0.767 1.00 97.50 181 PHE A N 1
ATOM 1379 C CA . PHE A 1 181 ? -8.048 -3.421 1.586 1.00 97.50 181 PHE A CA 1
ATOM 1380 C C . PHE A 1 181 ? -7.817 -2.153 0.766 1.00 97.50 181 PHE A C 1
ATOM 1382 O O . PHE A 1 181 ? -6.929 -2.098 -0.086 1.00 97.50 181 PHE A O 1
ATOM 1389 N N . SER A 1 182 ? -8.602 -1.128 1.068 1.00 96.25 182 SER A N 1
ATOM 1390 C CA . SER A 1 182 ? -8.372 0.252 0.656 1.00 96.25 182 SER A CA 1
ATOM 1391 C C . SER A 1 182 ? -7.861 1.024 1.867 1.00 96.25 182 SER A C 1
ATOM 1393 O O . SER A 1 182 ? -8.512 0.992 2.912 1.00 96.25 182 SER A O 1
ATOM 1395 N N . GLY A 1 183 ? -6.729 1.709 1.728 1.00 89.81 183 GLY A N 1
ATOM 1396 C CA . GLY A 1 183 ? -6.092 2.488 2.792 1.00 89.81 183 GLY A CA 1
ATOM 1397 C C . GLY A 1 183 ? -5.533 3.814 2.321 1.00 89.81 183 GLY A C 1
ATOM 1398 O O . GLY A 1 183 ? -5.462 4.028 1.088 1.00 89.81 183 GLY A O 1
#

Mean predicted aligned error: 13.06 Å